Protein AF-H9FDL6-F1 (afdb_monomer)

Radius of gyration: 30.17 Å; Cα contacts (8 Å, |Δi|>4): 94; chains: 1; bounding box: 69×38×82 Å

pLDDT: mean 74.78, std 15.72, range [33.66, 96.56]

Foldseek 3Di:
DVVVVVPDDPVVVVVLVPDPCNPLVVLVVVLVVVVVVVCVVVVVVVVVVVVVVVVVVVVVVVLVVLLVVLLVQLVVLLVVQVVPDPDPVDGRPSNVSSVVSNVVSVVSCVVCVVVVVVVVVVCCVVVVCCCVVPVVCVVVLVVLVQVQDPPNDDPVPQCCVSSVQPDRQRPSVLVVCVVVPDDNVVSRD

InterPro domains:
  IPR008795 Prominin [PF05478] (1-189)
  IPR008795 Prominin [PTHR22730] (2-189)

Structure (mmCIF, N/CA/C/O backbone):
data_AF-H9FDL6-F1
#
_entry.id   AF-H9FDL6-F1
#
loop_
_atom_site.group_PDB
_atom_site.id
_atom_site.type_symbol
_atom_site.label_atom_id
_atom_site.label_alt_id
_atom_site.label_comp_id
_atom_site.label_asym_id
_atom_site.label_entity_id
_atom_site.label_seq_id
_atom_site.pdbx_PDB_ins_code
_atom_site.Cartn_x
_atom_site.Cartn_y
_atom_site.Cartn_z
_atom_site.occupancy
_atom_site.B_iso_or_equiv
_atom_site.auth_seq_id
_atom_site.auth_comp_id
_atom_site.auth_asym_id
_atom_site.auth_atom_id
_atom_site.pdbx_PDB_model_num
ATOM 1 N N . LEU A 1 1 ? 3.117 -21.723 20.401 1.00 37.81 1 LEU A N 1
ATOM 2 C CA . LEU A 1 1 ? 2.096 -21.006 21.202 1.00 37.81 1 LEU A CA 1
ATOM 3 C C . LEU A 1 1 ? 0.949 -21.897 21.698 1.00 37.81 1 LEU A C 1
ATOM 5 O O . LEU A 1 1 ? 0.837 -22.035 22.903 1.00 37.81 1 LEU A O 1
ATOM 9 N N . LYS A 1 2 ? 0.154 -22.570 20.842 1.00 33.66 2 LYS A N 1
ATOM 10 C CA . LYS A 1 2 ? -0.965 -23.450 21.285 1.00 33.66 2 LYS A CA 1
ATOM 11 C C . LYS A 1 2 ? -0.588 -24.525 22.324 1.00 33.66 2 LYS A C 1
ATOM 13 O O . LYS A 1 2 ? -1.357 -24.775 23.239 1.00 33.66 2 LYS A O 1
ATOM 18 N N . LYS A 1 3 ? 0.608 -25.124 22.226 1.00 35.56 3 LYS A N 1
ATOM 19 C CA . LYS A 1 3 ? 1.098 -26.110 23.211 1.00 35.56 3 LYS A CA 1
ATOM 20 C C . LYS A 1 3 ? 1.509 -25.503 24.563 1.00 35.56 3 LYS A C 1
ATOM 22 O O . LYS A 1 3 ? 1.486 -26.218 25.549 1.00 35.56 3 LYS A O 1
ATOM 27 N N . ALA A 1 4 ? 1.835 -24.208 24.615 1.00 36.09 4 ALA A N 1
ATOM 28 C CA . ALA A 1 4 ? 2.179 -23.514 25.860 1.00 36.09 4 ALA A CA 1
ATOM 29 C C . ALA A 1 4 ? 0.932 -23.039 26.631 1.00 36.09 4 ALA A C 1
ATOM 31 O O . ALA A 1 4 ? 0.986 -22.891 27.841 1.00 36.09 4 ALA A O 1
ATOM 32 N N . VAL A 1 5 ? -0.205 -22.860 25.943 1.00 45.19 5 VAL A N 1
ATOM 33 C CA . VAL A 1 5 ? -1.504 -22.508 26.554 1.00 45.19 5 VAL A CA 1
ATOM 34 C C . VAL A 1 5 ? -2.206 -23.731 27.168 1.00 45.19 5 VAL A C 1
ATOM 36 O O . VAL A 1 5 ? -2.995 -23.590 28.094 1.00 45.19 5 VAL A O 1
ATOM 39 N N . ALA A 1 6 ? -1.893 -24.943 26.696 1.00 44.47 6 ALA A N 1
ATOM 40 C CA . ALA A 1 6 ? -2.458 -26.189 27.225 1.00 44.47 6 ALA A CA 1
ATOM 41 C C . ALA A 1 6 ? -1.888 -26.593 28.598 1.00 44.47 6 ALA A C 1
ATOM 43 O O . ALA A 1 6 ? -2.459 -27.439 29.281 1.00 44.47 6 ALA A O 1
ATOM 44 N N . GLN A 1 7 ? -0.771 -25.991 29.011 1.00 46.03 7 GLN A N 1
ATOM 45 C CA . GLN A 1 7 ? -0.157 -26.212 30.314 1.00 46.03 7 GLN A CA 1
ATOM 46 C C . GLN A 1 7 ? -0.688 -25.147 31.282 1.00 46.03 7 GLN A C 1
ATOM 48 O O . GLN A 1 7 ? -0.023 -24.162 31.583 1.00 46.03 7 GLN A O 1
ATOM 53 N N . GLN A 1 8 ? -1.944 -25.316 31.701 1.00 47.16 8 GLN A N 1
ATOM 54 C CA . GLN A 1 8 ? -2.568 -24.503 32.746 1.00 47.16 8 GLN A CA 1
ATOM 55 C C . GLN A 1 8 ? -1.797 -24.704 34.063 1.00 47.16 8 GLN A C 1
ATOM 57 O O . GLN A 1 8 ? -1.782 -25.824 34.578 1.00 47.16 8 GLN A O 1
ATOM 62 N N . PRO A 1 9 ? -1.139 -23.670 34.618 1.00 50.25 9 PRO A N 1
ATOM 63 C CA . PRO A 1 9 ? -0.522 -23.771 35.931 1.00 50.25 9 PRO A CA 1
ATOM 64 C C . PRO A 1 9 ? -1.630 -23.932 36.977 1.00 50.25 9 PRO A C 1
ATOM 66 O O . PRO A 1 9 ? -2.587 -23.163 36.973 1.00 50.25 9 PRO A O 1
ATOM 69 N N . GLU A 1 10 ? -1.485 -24.878 37.906 1.00 51.75 10 GLU A N 1
ATOM 70 C CA . GLU A 1 10 ? -2.387 -25.070 39.061 1.00 51.75 10 GLU A CA 1
ATOM 71 C C . GLU A 1 10 ? -2.681 -23.752 39.816 1.00 51.75 10 GLU A C 1
ATOM 73 O O . GLU A 1 10 ? -3.776 -23.553 40.333 1.00 51.75 10 GLU A O 1
ATOM 78 N N . GLY A 1 11 ? -1.742 -22.795 39.794 1.00 49.12 11 GLY A N 1
ATOM 79 C CA . GLY A 1 11 ? -1.902 -21.463 40.389 1.00 49.12 11 GLY A CA 1
ATOM 80 C C . GLY A 1 11 ? -2.938 -20.548 39.716 1.00 49.12 11 GLY A C 1
ATOM 81 O O . GLY A 1 11 ? -3.403 -19.596 40.334 1.00 49.12 11 GLY A O 1
ATOM 82 N N . LEU A 1 12 ? -3.328 -20.814 38.465 1.00 53.72 12 LEU A N 1
ATOM 83 C CA . LEU A 1 12 ? -4.379 -20.050 37.778 1.00 53.72 12 LEU A CA 1
ATOM 84 C C . LEU A 1 12 ? -5.779 -20.469 38.247 1.00 53.72 12 LEU A C 1
ATOM 86 O O . LEU A 1 12 ? -6.676 -19.632 38.309 1.00 53.72 12 LEU A O 1
ATOM 90 N N . ARG A 1 13 ? -5.947 -21.740 38.645 1.00 53.38 13 ARG A N 1
ATOM 91 C CA . ARG A 1 13 ? -7.181 -22.239 39.272 1.00 53.38 13 ARG A CA 1
ATOM 92 C C . ARG A 1 13 ? -7.401 -21.629 40.650 1.00 53.38 13 ARG A C 1
ATOM 94 O O . ARG A 1 13 ? -8.501 -21.175 40.934 1.00 53.38 13 ARG A O 1
ATOM 101 N N . THR A 1 14 ? -6.354 -21.539 41.466 1.00 53.75 14 THR A N 1
ATOM 102 C CA . THR A 1 14 ? -6.456 -20.946 42.809 1.00 53.75 14 THR A CA 1
ATOM 103 C C . THR A 1 14 ? -6.683 -19.433 42.767 1.00 53.75 14 THR A C 1
ATOM 105 O O . THR A 1 14 ? -7.411 -18.900 43.603 1.00 53.75 14 THR A O 1
ATOM 108 N N . LEU A 1 15 ? -6.138 -18.735 41.762 1.00 55.38 15 LEU A N 1
ATOM 109 C CA . LEU A 1 15 ? -6.463 -17.327 41.500 1.00 55.38 15 LEU A CA 1
ATOM 110 C C . LEU A 1 15 ? -7.918 -17.139 41.050 1.00 55.38 15 LEU A C 1
ATOM 112 O O . LEU A 1 15 ? -8.538 -16.156 41.443 1.00 55.38 15 LEU A O 1
ATOM 116 N N . ALA A 1 16 ? -8.472 -18.072 40.270 1.00 54.09 16 ALA A N 1
ATOM 117 C CA . ALA A 1 16 ? -9.874 -18.042 39.852 1.00 54.09 16 ALA A CA 1
ATOM 118 C C . ALA A 1 16 ? -10.847 -18.334 41.013 1.00 54.09 16 ALA A C 1
ATOM 120 O O . ALA A 1 16 ? -11.906 -17.717 41.091 1.00 54.09 16 ALA A O 1
ATOM 121 N N . GLU A 1 17 ? -10.478 -19.222 41.940 1.00 50.38 17 GLU A N 1
ATOM 122 C CA . GLU A 1 17 ? -11.281 -19.555 43.129 1.00 50.38 17 GLU A CA 1
ATOM 123 C C . GLU A 1 17 ? -11.300 -18.439 44.190 1.00 50.38 17 GLU A C 1
ATOM 125 O O . GLU A 1 17 ? -12.235 -18.362 44.985 1.00 50.38 17 GLU A O 1
ATOM 130 N N . GLY A 1 18 ? -10.308 -17.541 44.186 1.00 50.56 18 GLY A N 1
ATOM 131 C CA . GLY A 1 18 ? -10.234 -16.391 45.094 1.00 50.56 18 GLY A CA 1
ATOM 132 C C . GLY A 1 18 ? -11.074 -15.173 44.684 1.00 50.56 18 GLY A C 1
ATOM 133 O O . GLY A 1 18 ? -11.118 -14.195 45.434 1.00 50.56 18 GLY A O 1
ATOM 134 N N . PHE A 1 19 ? -11.730 -15.190 43.517 1.00 51.91 19 PHE A N 1
ATOM 135 C CA . PHE A 1 19 ? -12.565 -14.073 43.070 1.00 51.91 19 PHE A CA 1
ATOM 136 C C . PHE A 1 19 ? -13.912 -14.052 43.818 1.00 51.91 19 PHE A C 1
ATOM 138 O O . PHE A 1 19 ? -14.641 -15.049 43.803 1.00 51.91 19 PHE A O 1
ATOM 145 N N . PRO A 1 20 ? -14.302 -12.924 44.443 1.00 43.56 20 PRO A N 1
ATOM 146 C CA . PRO A 1 20 ? -15.598 -12.807 45.097 1.00 43.56 20 PRO A CA 1
ATOM 147 C C . PRO A 1 20 ? -16.702 -12.773 44.025 1.00 43.56 20 PRO A C 1
ATOM 149 O O . PRO A 1 20 ? -16.976 -11.731 43.439 1.00 43.56 20 PRO A O 1
ATOM 152 N N . GLY A 1 21 ? -17.309 -13.933 43.743 1.00 56.38 21 GLY A N 1
ATOM 153 C CA . GLY A 1 21 ? -18.411 -14.087 42.781 1.00 56.38 21 GLY A CA 1
ATOM 154 C C . GLY A 1 21 ? -18.206 -15.198 41.745 1.00 56.38 21 GLY A C 1
ATOM 155 O O . GLY A 1 21 ? -18.328 -14.941 40.549 1.00 56.38 21 GLY A O 1
ATOM 156 N N . SER A 1 22 ? -17.910 -16.429 42.175 1.00 56.41 22 SER A N 1
ATOM 157 C CA . SER A 1 22 ? -17.630 -17.571 41.285 1.00 56.41 22 SER A CA 1
ATOM 158 C C . SER A 1 22 ? -18.766 -17.913 40.302 1.00 56.41 22 SER A C 1
ATOM 160 O O . SER A 1 22 ? -18.484 -18.297 39.169 1.00 56.41 22 SER A O 1
ATOM 162 N N . GLU A 1 23 ? -20.035 -17.711 40.677 1.00 59.34 23 GLU A N 1
ATOM 163 C CA . GLU A 1 23 ? -21.197 -17.873 39.777 1.00 59.34 23 GLU A CA 1
ATOM 164 C C . GLU A 1 23 ? -21.318 -16.753 38.731 1.00 59.34 23 GLU A C 1
ATOM 166 O O . GLU A 1 23 ? -21.741 -16.983 37.596 1.00 59.34 23 GLU A O 1
ATOM 171 N N . ALA A 1 24 ? -20.926 -15.526 39.086 1.00 57.97 24 ALA A N 1
ATOM 172 C CA . ALA A 1 24 ? -20.854 -14.439 38.118 1.00 57.97 24 ALA A CA 1
ATOM 173 C C . ALA A 1 24 ? -19.702 -14.707 37.143 1.00 57.97 24 ALA A C 1
ATOM 175 O O . ALA A 1 24 ? -19.892 -14.617 35.936 1.00 57.97 24 ALA A O 1
ATOM 176 N N . ALA A 1 25 ? -18.531 -15.111 37.647 1.00 64.69 25 ALA A N 1
ATOM 177 C CA . ALA A 1 25 ? -17.364 -15.437 36.830 1.00 64.69 25 ALA A CA 1
ATOM 178 C C . ALA A 1 25 ? -17.633 -16.573 35.828 1.00 64.69 25 ALA A C 1
ATOM 180 O O . ALA A 1 25 ? -17.194 -16.480 34.683 1.00 64.69 25 ALA A O 1
ATOM 181 N N . SER A 1 26 ? -18.383 -17.611 36.215 1.00 64.31 26 SER A N 1
ATOM 182 C CA . SER A 1 26 ? -18.779 -18.681 35.289 1.00 64.31 26 SER A CA 1
ATOM 183 C C . SER A 1 26 ? -19.765 -18.195 34.220 1.00 64.31 26 SER A C 1
ATOM 185 O O . SER A 1 26 ? -19.603 -18.543 33.050 1.00 64.31 26 SER A O 1
ATOM 187 N N . SER A 1 27 ? -20.716 -17.330 34.586 1.00 66.19 27 SER A N 1
ATOM 188 C CA . SER A 1 27 ? -21.646 -16.696 33.638 1.00 66.19 27 SER A CA 1
ATOM 189 C C . SER A 1 27 ? -20.912 -15.781 32.644 1.00 66.19 27 SER A C 1
ATOM 191 O O . SER A 1 27 ? -21.173 -15.823 31.443 1.00 66.19 27 SER A O 1
ATOM 193 N N . TRP A 1 28 ? -19.926 -15.010 33.114 1.00 65.50 28 TRP A N 1
ATOM 194 C CA . TRP A 1 28 ? -19.061 -14.183 32.265 1.00 65.50 28 TRP A CA 1
ATOM 195 C C . TRP A 1 28 ? -18.168 -15.020 31.353 1.00 65.50 28 TRP A C 1
ATOM 197 O O . TRP A 1 28 ? -17.988 -14.667 30.191 1.00 65.50 28 TRP A O 1
ATOM 207 N N . ALA A 1 29 ? -17.623 -16.132 31.851 1.00 72.38 29 ALA A N 1
ATOM 208 C CA . ALA A 1 29 ? -16.825 -17.045 31.042 1.00 72.38 29 ALA A CA 1
ATOM 209 C C . ALA A 1 29 ? -17.651 -17.636 29.891 1.00 72.38 29 ALA A C 1
ATOM 211 O O . ALA A 1 29 ? -17.166 -17.684 28.765 1.00 72.38 29 ALA A O 1
ATOM 212 N N . GLN A 1 30 ? -18.908 -18.013 30.147 1.00 74.25 30 GLN A N 1
ATOM 213 C CA . GLN A 1 30 ? -19.827 -18.487 29.108 1.00 74.25 30 GLN A CA 1
ATOM 214 C C . GLN A 1 30 ? -20.163 -17.390 28.088 1.00 74.25 30 GLN A C 1
ATOM 216 O O . GLN A 1 30 ? -20.023 -17.625 26.890 1.00 74.25 30 GLN A O 1
ATOM 221 N N . ALA A 1 31 ? -20.503 -16.180 28.543 1.00 70.25 31 ALA A N 1
ATOM 222 C CA . ALA A 1 31 ? -20.791 -15.054 27.652 1.00 70.25 31 ALA A CA 1
ATOM 223 C C . ALA A 1 31 ? -19.578 -14.665 26.784 1.00 70.25 31 ALA A C 1
ATOM 225 O O . ALA A 1 31 ? -19.710 -14.428 25.584 1.00 70.25 31 ALA A O 1
ATOM 226 N N . LEU A 1 32 ? -18.372 -14.649 27.362 1.00 71.38 32 LEU A N 1
ATOM 227 C CA . LEU A 1 32 ? -17.130 -14.411 26.619 1.00 71.38 32 LEU A CA 1
ATOM 228 C C . LEU A 1 32 ? -16.869 -15.505 25.584 1.00 71.38 32 LEU A C 1
ATOM 230 O O . LEU A 1 32 ? -16.419 -15.198 24.483 1.00 71.38 32 LEU A O 1
ATOM 234 N N . GLN A 1 33 ? -17.166 -16.762 25.913 1.00 76.81 33 GLN A N 1
ATOM 235 C CA . GLN A 1 33 ? -16.965 -17.886 25.006 1.00 76.81 33 GLN A CA 1
ATOM 236 C C . GLN A 1 33 ? -17.948 -17.848 23.823 1.00 76.81 33 GLN A C 1
ATOM 238 O O . GLN A 1 33 ? -17.531 -18.085 22.690 1.00 76.81 33 GLN A O 1
ATOM 243 N N . GLU A 1 34 ? -19.208 -17.466 24.053 1.00 78.06 34 GLU A N 1
ATOM 244 C CA . GLU A 1 34 ? -20.199 -17.234 22.989 1.00 78.06 34 GLU A CA 1
ATOM 245 C C . GLU A 1 34 ? -19.810 -16.055 22.085 1.00 78.06 34 GLU A C 1
ATOM 247 O O . GLU A 1 34 ? -19.894 -16.148 20.857 1.00 78.06 34 GLU A O 1
ATOM 252 N N . VAL A 1 35 ? -19.326 -14.953 22.667 1.00 73.62 35 VAL A N 1
ATOM 253 C CA . VAL A 1 35 ? -18.829 -13.795 21.906 1.00 73.62 35 VAL A CA 1
ATOM 254 C C . VAL A 1 35 ? -17.569 -14.155 21.114 1.00 73.62 35 VAL A C 1
ATOM 256 O O . VAL A 1 35 ? -17.431 -13.761 19.952 1.00 73.62 35 VAL A O 1
ATOM 259 N N . GLU A 1 36 ? -16.657 -14.942 21.688 1.00 75.25 36 GLU A N 1
ATOM 260 C CA . GLU A 1 36 ? -15.485 -15.446 20.971 1.00 75.25 36 GLU A CA 1
ATOM 261 C C . GLU A 1 36 ? -15.915 -16.317 19.783 1.00 75.25 36 GLU A C 1
ATOM 263 O O . GLU A 1 36 ? -15.423 -16.131 18.671 1.00 75.25 36 GLU A O 1
ATOM 268 N N . GLU A 1 37 ? -16.866 -17.230 19.975 1.00 78.62 37 GLU A N 1
ATOM 269 C CA . GLU A 1 37 ? -17.345 -18.117 18.914 1.00 78.62 37 GLU A CA 1
ATOM 270 C C . GLU A 1 37 ? -18.086 -17.358 17.801 1.00 78.62 37 GLU A C 1
ATOM 272 O O . GLU A 1 37 ? -17.828 -17.597 16.620 1.00 78.62 37 GLU A O 1
ATOM 277 N N . SER A 1 38 ? -18.898 -16.363 18.164 1.00 74.50 38 SER A N 1
ATOM 278 C CA . SER A 1 38 ? -19.563 -15.444 17.230 1.00 74.50 38 SER A CA 1
ATOM 279 C C . SER A 1 38 ? -18.574 -14.545 16.468 1.00 74.50 38 SER A C 1
ATOM 281 O O . SER A 1 38 ? -18.803 -14.186 15.310 1.00 74.50 38 SER A O 1
ATOM 283 N N . SER A 1 39 ? -17.423 -14.222 17.070 1.00 70.50 39 SER A N 1
ATOM 284 C CA . SER A 1 39 ? -16.373 -13.405 16.440 1.00 70.50 39 SER A CA 1
ATOM 285 C C . SER A 1 39 ? -15.368 -14.204 15.597 1.00 70.50 39 SER A C 1
ATOM 287 O O . SER A 1 39 ? -14.723 -13.626 14.717 1.00 70.50 39 SER A O 1
ATOM 289 N N . ARG A 1 40 ? -15.256 -15.531 15.775 1.00 74.38 40 ARG A N 1
ATOM 290 C CA . ARG A 1 40 ? -14.416 -16.407 14.926 1.00 74.38 40 ARG A CA 1
ATOM 291 C C . ARG A 1 40 ? -14.606 -16.205 13.413 1.00 74.38 40 ARG A C 1
ATOM 293 O O . ARG A 1 40 ? -13.579 -16.129 12.735 1.00 74.38 40 ARG A O 1
ATOM 300 N N . PRO A 1 41 ? -15.829 -16.115 12.848 1.00 76.00 41 PRO A N 1
ATOM 301 C CA . PRO A 1 41 ? -15.994 -15.872 11.413 1.00 76.00 41 PRO A CA 1
ATOM 302 C C . PRO A 1 41 ? -15.402 -14.524 10.972 1.00 76.00 41 PRO A C 1
ATOM 304 O O . PRO A 1 41 ? -14.749 -14.460 9.931 1.00 76.00 41 PRO A O 1
ATOM 307 N N . TYR A 1 42 ? -15.526 -13.472 11.789 1.00 70.44 42 TYR A N 1
ATOM 308 C CA . TYR A 1 42 ? -14.895 -12.175 11.518 1.00 70.44 42 TYR A CA 1
ATOM 309 C C . TYR A 1 42 ? -13.368 -12.264 11.571 1.00 70.44 42 TYR A C 1
ATOM 311 O O . TYR A 1 42 ? -12.690 -11.747 10.686 1.00 70.44 42 TYR A O 1
ATOM 319 N N . LEU A 1 43 ? -12.812 -12.972 12.558 1.00 70.38 43 LEU A N 1
ATOM 320 C CA . LEU A 1 43 ? -11.368 -13.218 12.652 1.00 70.38 43 LEU A CA 1
ATOM 321 C C . LEU A 1 43 ? -10.824 -13.959 11.421 1.00 70.38 43 LEU A C 1
ATOM 323 O O . LEU A 1 43 ? -9.756 -13.609 10.918 1.00 70.38 43 LEU A O 1
ATOM 327 N N . GLN A 1 44 ? -11.558 -14.944 10.898 1.00 74.81 44 GLN A N 1
ATOM 328 C CA . GLN A 1 44 ? -11.173 -15.653 9.673 1.00 74.81 44 GLN A CA 1
ATOM 329 C C . GLN A 1 44 ? -11.215 -14.750 8.432 1.00 74.81 44 GLN A C 1
ATOM 331 O O . GLN A 1 44 ? -10.325 -14.837 7.580 1.00 74.81 44 GLN A O 1
ATOM 336 N N . GLU A 1 45 ? -12.211 -13.868 8.328 1.00 73.38 45 GLU A N 1
ATOM 337 C CA . GLU A 1 45 ? -12.298 -12.865 7.259 1.00 73.38 45 GLU A CA 1
ATOM 338 C C . GLU A 1 45 ? -11.117 -11.884 7.320 1.00 73.38 45 GLU A C 1
ATOM 340 O O . GLU A 1 45 ? -10.451 -11.643 6.310 1.00 73.38 45 GLU A O 1
ATOM 345 N N . VAL A 1 46 ? -10.789 -11.390 8.519 1.00 75.75 46 VAL A N 1
ATOM 346 C CA . VAL A 1 46 ? -9.654 -10.483 8.753 1.00 75.75 46 VAL A CA 1
ATOM 347 C C . VAL A 1 46 ? -8.330 -11.154 8.392 1.00 75.75 46 VAL A C 1
ATOM 349 O O . VAL A 1 46 ? -7.489 -10.542 7.735 1.00 75.75 46 VAL A O 1
ATOM 352 N N . GLN A 1 47 ? -8.147 -12.424 8.751 1.00 78.94 47 GLN A N 1
ATOM 353 C CA . GLN A 1 47 ? -6.927 -13.161 8.423 1.00 78.94 47 GLN A CA 1
ATOM 354 C C . GLN A 1 47 ? -6.777 -13.391 6.907 1.00 78.94 47 GLN A C 1
ATOM 356 O O . GLN A 1 47 ? -5.673 -13.312 6.354 1.00 78.94 47 GLN A O 1
ATOM 361 N N . ARG A 1 48 ? -7.889 -13.632 6.202 1.00 79.81 48 ARG A N 1
ATOM 362 C CA . ARG A 1 48 ? -7.895 -13.708 4.735 1.00 79.81 48 ARG A CA 1
ATOM 363 C C . ARG A 1 48 ? -7.566 -12.352 4.109 1.00 79.81 48 ARG A C 1
ATOM 365 O O . ARG A 1 48 ? -6.733 -12.301 3.206 1.00 79.81 48 ARG A O 1
ATOM 372 N N . TYR A 1 49 ? -8.146 -11.265 4.612 1.00 81.06 49 TYR A N 1
ATOM 373 C CA . TYR A 1 49 ? -7.818 -9.907 4.176 1.00 81.06 49 TYR A CA 1
ATOM 374 C C . TYR A 1 49 ? -6.336 -9.565 4.395 1.00 81.06 49 TYR A C 1
ATOM 376 O O . TYR A 1 49 ? -5.685 -9.044 3.490 1.00 81.06 49 TYR A O 1
ATOM 384 N N . GLU A 1 50 ? -5.768 -9.918 5.551 1.00 86.44 50 GLU A N 1
ATOM 385 C CA . GLU A 1 50 ? -4.332 -9.785 5.825 1.00 86.44 50 GLU A CA 1
ATOM 386 C C . GLU A 1 50 ? -3.475 -10.516 4.791 1.00 86.44 50 GLU A C 1
ATOM 388 O O . GLU A 1 50 ? -2.504 -9.953 4.286 1.00 86.44 50 GLU A O 1
ATOM 393 N N . THR A 1 51 ? -3.860 -11.742 4.434 1.00 86.75 51 THR A N 1
ATOM 394 C CA . THR A 1 51 ? -3.137 -12.542 3.439 1.00 86.75 51 THR A CA 1
ATOM 395 C C . THR A 1 51 ? -3.154 -11.857 2.072 1.00 86.75 51 THR A C 1
ATOM 397 O O . THR A 1 51 ? -2.108 -11.710 1.442 1.00 86.75 51 THR A O 1
ATOM 400 N N . TYR A 1 52 ? -4.317 -11.369 1.629 1.00 87.88 52 TYR A N 1
ATOM 401 C CA . TYR A 1 52 ? -4.422 -10.603 0.384 1.00 87.88 52 TYR A CA 1
ATOM 402 C C . TYR A 1 52 ? -3.586 -9.325 0.424 1.00 87.88 52 TYR A C 1
ATOM 404 O O . TYR A 1 52 ? -2.845 -9.048 -0.519 1.00 87.88 52 TYR A O 1
ATOM 412 N N . ARG A 1 53 ? -3.656 -8.569 1.523 1.00 88.69 53 ARG A N 1
ATOM 413 C CA . ARG A 1 53 ? -2.875 -7.342 1.716 1.00 88.69 53 ARG A CA 1
ATOM 414 C C . ARG A 1 53 ? -1.372 -7.613 1.646 1.00 88.69 53 ARG A C 1
ATOM 416 O O . ARG A 1 53 ? -0.647 -6.840 1.022 1.00 88.69 53 ARG A O 1
ATOM 423 N N . TRP A 1 54 ? -0.914 -8.718 2.232 1.00 90.50 54 TRP A N 1
ATOM 424 C CA . TRP A 1 54 ? 0.479 -9.152 2.158 1.00 90.50 54 TRP A CA 1
ATOM 425 C C . TRP A 1 54 ? 0.897 -9.508 0.725 1.00 90.50 54 TRP A C 1
ATOM 427 O O . TRP A 1 54 ? 1.897 -8.981 0.243 1.00 90.50 54 TRP A O 1
ATOM 437 N N . ILE A 1 55 ? 0.102 -10.316 0.011 1.00 91.62 55 ILE A N 1
ATOM 438 C CA . ILE A 1 55 ? 0.378 -10.695 -1.387 1.00 91.62 55 ILE A CA 1
ATOM 439 C C . ILE A 1 55 ? 0.451 -9.455 -2.281 1.00 91.62 55 ILE A C 1
ATOM 441 O O . ILE A 1 55 ? 1.414 -9.294 -3.031 1.00 91.62 55 ILE A O 1
ATOM 445 N N . VAL A 1 56 ? -0.539 -8.561 -2.186 1.00 90.56 56 VAL A N 1
ATOM 446 C CA . VAL A 1 56 ? -0.566 -7.311 -2.957 1.00 90.56 56 VAL A CA 1
ATOM 447 C C . VAL A 1 56 ? 0.675 -6.477 -2.645 1.00 90.56 56 VAL A C 1
ATOM 449 O O . VAL A 1 56 ? 1.348 -6.030 -3.569 1.00 90.56 56 VAL A O 1
ATOM 452 N N . GLY A 1 57 ? 1.044 -6.334 -1.368 1.00 90.44 57 GLY A N 1
ATOM 453 C CA . GLY A 1 57 ? 2.266 -5.634 -0.966 1.00 90.44 57 GLY A CA 1
ATOM 454 C C . GLY A 1 57 ? 3.536 -6.230 -1.581 1.00 90.44 57 GLY A C 1
ATOM 455 O O . GLY A 1 57 ? 4.363 -5.489 -2.116 1.00 90.44 57 GLY A O 1
ATOM 456 N N . CYS A 1 58 ? 3.676 -7.559 -1.569 1.00 94.31 58 CYS A N 1
ATOM 457 C CA . CYS A 1 58 ? 4.802 -8.248 -2.201 1.00 94.31 58 CYS A CA 1
ATOM 458 C C . CYS A 1 58 ? 4.858 -7.988 -3.710 1.00 94.31 58 CYS A C 1
ATOM 460 O O . CYS A 1 58 ? 5.910 -7.597 -4.211 1.00 94.31 58 CYS A O 1
ATOM 462 N N . VAL A 1 59 ? 3.735 -8.138 -4.419 1.00 92.50 59 VAL A N 1
ATOM 463 C CA . VAL A 1 59 ? 3.658 -7.905 -5.871 1.00 92.50 59 VAL A CA 1
ATOM 464 C C . VAL A 1 59 ? 4.022 -6.461 -6.212 1.00 92.50 59 VAL A C 1
ATOM 466 O O . VAL A 1 59 ? 4.860 -6.231 -7.083 1.00 92.50 59 VAL A O 1
ATOM 469 N N . LEU A 1 60 ? 3.447 -5.487 -5.499 1.00 91.69 60 LEU A N 1
AT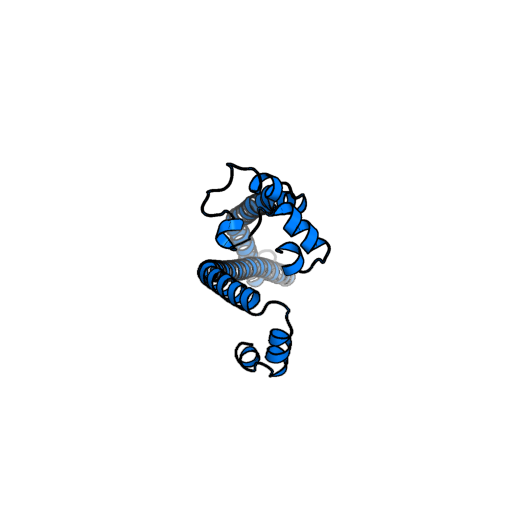OM 470 C CA . LEU A 1 60 ? 3.738 -4.068 -5.707 1.00 91.69 60 LEU A CA 1
ATOM 471 C C . LEU A 1 60 ? 5.223 -3.758 -5.484 1.00 91.69 60 LEU A C 1
ATOM 473 O O . LEU A 1 60 ? 5.845 -3.090 -6.309 1.00 91.69 60 LEU A O 1
ATOM 477 N N . CYS A 1 61 ? 5.811 -4.291 -4.411 1.00 93.44 61 CYS A N 1
ATOM 478 C CA . CYS A 1 61 ? 7.233 -4.128 -4.124 1.00 93.44 61 CYS A CA 1
ATOM 479 C C . CYS A 1 61 ? 8.108 -4.739 -5.232 1.00 93.44 61 CYS A C 1
ATOM 481 O O . CYS A 1 61 ? 9.029 -4.087 -5.723 1.00 93.44 61 CYS A O 1
ATOM 483 N N . SER A 1 62 ? 7.786 -5.953 -5.688 1.00 94.25 62 SER A N 1
ATOM 484 C CA . SER A 1 62 ? 8.508 -6.611 -6.782 1.00 94.25 62 SER A CA 1
ATOM 485 C C . SER A 1 62 ? 8.445 -5.820 -8.090 1.00 94.25 62 SER A C 1
ATOM 487 O O . SER A 1 62 ? 9.463 -5.707 -8.767 1.00 94.25 62 SER A O 1
ATOM 489 N N . VAL A 1 63 ? 7.292 -5.237 -8.434 1.00 91.88 63 VAL A N 1
ATOM 490 C CA . VAL A 1 63 ? 7.143 -4.392 -9.633 1.00 91.88 63 VAL A CA 1
ATOM 491 C C . VAL A 1 63 ? 8.022 -3.146 -9.537 1.00 91.88 63 VAL A C 1
ATOM 493 O O . VAL A 1 63 ? 8.757 -2.843 -10.477 1.00 91.88 63 VAL A O 1
ATOM 496 N N . VAL A 1 64 ? 7.997 -2.446 -8.399 1.00 92.44 64 VAL A N 1
ATOM 497 C CA . VAL A 1 64 ? 8.823 -1.245 -8.187 1.00 92.44 64 VAL A CA 1
ATOM 498 C C . VAL A 1 64 ? 10.314 -1.582 -8.267 1.00 92.44 64 VAL A C 1
ATOM 500 O O . VAL A 1 64 ? 11.070 -0.878 -8.937 1.00 92.44 64 VAL A O 1
ATOM 503 N N . LEU A 1 65 ? 10.737 -2.683 -7.640 1.00 95.56 65 LEU A N 1
ATOM 504 C CA . LEU A 1 65 ? 12.120 -3.155 -7.714 1.00 95.56 65 LEU A CA 1
ATOM 505 C C . LEU A 1 65 ? 12.519 -3.532 -9.141 1.00 95.56 65 LEU A C 1
ATOM 507 O O . LEU A 1 65 ? 13.611 -3.174 -9.570 1.00 95.56 65 LEU A O 1
ATOM 511 N N . LEU A 1 66 ? 11.647 -4.206 -9.891 1.00 94.44 66 LEU A N 1
ATOM 512 C CA . LEU A 1 66 ? 11.912 -4.562 -11.283 1.00 94.44 66 LEU A CA 1
ATOM 513 C C . LEU A 1 66 ? 12.130 -3.312 -12.144 1.00 94.44 66 LEU A C 1
ATOM 515 O O . LEU A 1 66 ? 13.114 -3.246 -12.876 1.00 94.44 66 LEU A O 1
ATOM 519 N N . VAL A 1 67 ? 11.266 -2.300 -12.011 1.00 94.94 67 VAL A N 1
ATOM 520 C CA . VAL A 1 67 ? 11.422 -1.011 -12.707 1.00 94.94 67 VAL A CA 1
ATOM 521 C C . VAL A 1 67 ? 12.753 -0.352 -12.339 1.00 94.94 67 VAL A C 1
ATOM 523 O O . VAL A 1 67 ? 13.494 0.084 -13.223 1.00 94.94 67 VAL A O 1
ATOM 526 N N . ALA A 1 68 ? 13.092 -0.311 -11.048 1.00 95.56 68 ALA A N 1
ATOM 527 C CA . ALA A 1 68 ? 14.358 0.247 -10.583 1.00 95.56 68 ALA A CA 1
ATOM 528 C C . ALA A 1 68 ? 15.569 -0.516 -11.150 1.00 95.56 68 ALA A C 1
ATOM 530 O O . ALA A 1 68 ? 16.525 0.110 -11.606 1.00 95.56 68 ALA A O 1
ATOM 531 N N . LEU A 1 69 ? 15.514 -1.849 -11.187 1.00 96.56 69 LEU A N 1
ATOM 532 C CA . LEU A 1 69 ? 16.560 -2.693 -11.765 1.00 96.56 69 LEU A CA 1
ATOM 533 C C . LEU A 1 69 ? 16.712 -2.466 -13.271 1.00 96.56 69 LEU A C 1
ATOM 535 O O . LEU A 1 69 ? 17.840 -2.311 -13.733 1.00 96.56 69 LEU A O 1
ATOM 539 N N . CYS A 1 70 ? 15.615 -2.385 -14.030 1.00 94.19 70 CYS A N 1
ATOM 540 C CA . CYS A 1 70 ? 15.660 -2.054 -15.456 1.00 94.19 70 CYS A CA 1
ATOM 541 C C . CYS A 1 70 ? 16.337 -0.698 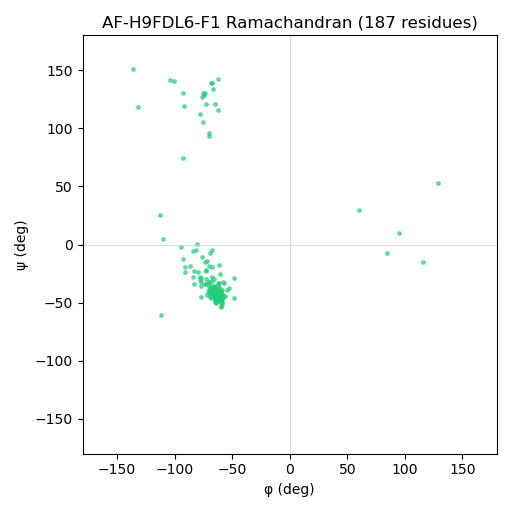-15.691 1.00 94.19 70 CYS A C 1
ATOM 543 O O . CYS A 1 70 ? 17.208 -0.589 -16.550 1.00 94.19 70 CYS A O 1
ATOM 545 N N . ASN A 1 71 ? 16.004 0.314 -14.886 1.00 94.62 71 ASN A N 1
ATOM 546 C CA . ASN A 1 71 ? 16.614 1.637 -15.000 1.00 94.62 71 ASN A CA 1
ATOM 547 C C . ASN A 1 71 ? 18.102 1.632 -14.621 1.00 94.62 71 ASN A C 1
ATOM 549 O O . ASN A 1 71 ? 18.913 2.230 -15.324 1.00 94.62 71 ASN A O 1
ATOM 553 N N . LEU A 1 72 ? 18.482 0.930 -13.548 1.00 95.94 72 LEU A N 1
ATOM 554 C CA . LEU A 1 72 ? 19.879 0.809 -13.125 1.00 95.94 72 LEU A CA 1
ATOM 555 C C . LEU A 1 72 ? 20.722 0.064 -14.161 1.00 95.94 72 LEU A C 1
ATOM 557 O O . LEU A 1 72 ? 21.784 0.552 -14.543 1.00 95.94 72 LEU A O 1
ATOM 561 N N . LEU A 1 73 ? 20.261 -1.095 -14.632 1.00 93.88 73 LEU A N 1
ATOM 562 C CA . LEU A 1 73 ? 20.954 -1.868 -15.663 1.00 93.88 73 LEU A CA 1
ATOM 563 C C . LEU A 1 73 ? 21.021 -1.086 -16.973 1.00 93.88 73 LEU A C 1
ATOM 565 O O . LEU A 1 73 ? 22.088 -1.009 -17.577 1.00 93.88 73 LEU A O 1
ATOM 569 N N . GLY A 1 74 ? 19.919 -0.449 -17.368 1.00 93.44 74 GLY A N 1
ATOM 570 C CA . GLY A 1 74 ? 19.850 0.390 -18.556 1.00 93.44 74 GLY A CA 1
ATOM 571 C C . GLY A 1 74 ? 20.840 1.553 -18.521 1.00 93.44 74 GLY A C 1
ATOM 572 O O . GLY A 1 74 ? 21.569 1.769 -19.487 1.00 93.44 74 GLY A O 1
ATOM 573 N N . LEU A 1 75 ? 20.945 2.244 -17.382 1.00 93.75 75 LEU A N 1
ATOM 574 C CA . LEU A 1 75 ? 21.890 3.344 -17.198 1.00 93.75 75 LEU A CA 1
ATOM 575 C C . LEU A 1 75 ? 23.347 2.857 -17.190 1.00 93.75 75 LEU A C 1
ATOM 577 O O . LEU A 1 75 ? 24.183 3.438 -17.875 1.00 93.75 75 LEU A O 1
ATOM 581 N N . ASN A 1 76 ? 23.658 1.782 -16.459 1.00 92.31 76 ASN A N 1
ATOM 582 C CA . ASN A 1 76 ? 25.022 1.244 -16.387 1.00 92.31 76 ASN A CA 1
ATOM 583 C C . ASN A 1 76 ? 25.499 0.712 -17.746 1.00 92.31 76 ASN A C 1
ATOM 585 O O . ASN A 1 76 ? 26.612 1.021 -18.171 1.00 92.31 76 ASN A O 1
ATOM 589 N N . LEU A 1 77 ? 24.656 -0.053 -18.447 1.00 89.19 77 LEU A N 1
ATOM 590 C CA . LEU A 1 77 ? 24.958 -0.569 -19.785 1.00 89.19 77 LEU A CA 1
ATOM 591 C C . LEU A 1 77 ? 25.010 0.552 -20.827 1.00 89.19 77 LEU A C 1
ATOM 593 O O . LEU A 1 77 ? 25.860 0.509 -21.713 1.00 89.19 77 LEU A O 1
ATOM 597 N N . GLY A 1 78 ? 24.163 1.576 -20.692 1.00 87.81 78 GLY A N 1
ATOM 598 C CA . GLY A 1 78 ? 24.198 2.774 -21.527 1.00 87.81 78 GLY A CA 1
ATOM 599 C C . GLY A 1 78 ? 25.505 3.553 -21.367 1.00 87.81 78 GLY A C 1
ATOM 600 O O . GLY A 1 78 ? 26.159 3.847 -22.363 1.00 87.81 78 GLY A O 1
ATOM 601 N N . ILE A 1 79 ? 25.932 3.825 -20.128 1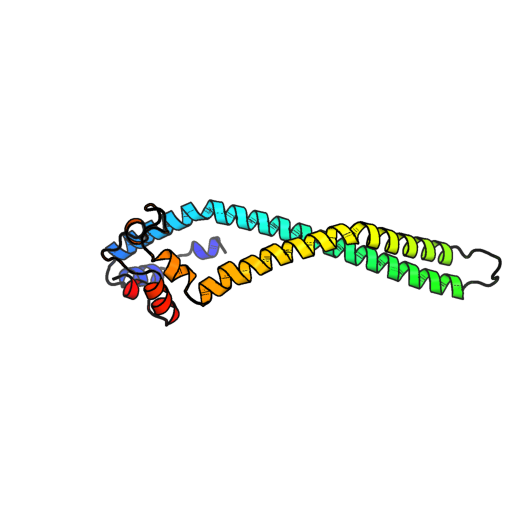.00 88.06 79 ILE A N 1
ATOM 602 C CA . ILE A 1 79 ? 27.206 4.509 -19.845 1.00 88.06 79 ILE A CA 1
ATOM 603 C C . ILE A 1 79 ? 28.385 3.666 -20.339 1.00 88.06 79 ILE A C 1
ATOM 605 O O . ILE A 1 79 ? 29.247 4.191 -21.038 1.00 88.06 79 ILE A O 1
ATOM 609 N N . TRP A 1 80 ? 28.403 2.358 -20.052 1.00 85.31 80 TRP A N 1
ATOM 610 C CA . TRP A 1 80 ? 29.456 1.467 -20.548 1.00 85.31 80 TRP A CA 1
ATOM 611 C C . TRP A 1 80 ? 29.504 1.458 -22.077 1.00 85.31 80 TRP A C 1
ATOM 613 O O . TRP A 1 80 ? 30.579 1.583 -22.657 1.00 85.31 80 TRP A O 1
ATOM 623 N N . GLY A 1 81 ? 28.352 1.318 -22.736 1.00 84.06 81 GLY A N 1
ATOM 624 C CA . GLY A 1 81 ? 28.248 1.304 -24.193 1.00 84.06 81 GLY A CA 1
ATOM 625 C C . GLY A 1 81 ? 28.704 2.614 -24.833 1.00 84.06 81 GLY A C 1
ATOM 626 O O . GLY A 1 81 ? 29.327 2.581 -25.885 1.00 84.06 81 GLY A O 1
ATOM 627 N N . LEU A 1 82 ? 28.464 3.757 -24.182 1.00 80.94 82 LEU A N 1
ATOM 628 C CA . LEU A 1 82 ? 28.989 5.054 -24.620 1.00 80.94 82 LEU A CA 1
ATOM 629 C C . LEU A 1 82 ? 30.505 5.166 -24.412 1.00 80.94 82 LEU A C 1
ATOM 631 O O . LEU A 1 82 ? 31.192 5.697 -25.277 1.00 80.94 82 LEU A O 1
ATOM 635 N N . SER A 1 83 ? 31.030 4.668 -23.289 1.00 81.38 83 SER A N 1
ATOM 636 C CA . SER A 1 83 ? 32.467 4.714 -22.982 1.00 81.38 83 SER A CA 1
ATOM 637 C C . SER A 1 83 ? 33.308 3.743 -23.813 1.00 81.38 83 SER A C 1
ATOM 639 O O . SER A 1 83 ? 34.477 4.021 -24.051 1.00 81.38 83 SER A O 1
ATOM 641 N N . ALA A 1 84 ? 32.741 2.613 -24.238 1.00 77.06 84 ALA A N 1
ATOM 642 C CA . ALA A 1 84 ? 33.421 1.617 -25.068 1.00 77.06 84 ALA A CA 1
ATOM 643 C C . ALA A 1 84 ? 33.375 1.943 -26.571 1.00 77.06 84 ALA A C 1
ATOM 645 O O . ALA A 1 84 ? 33.987 1.239 -27.366 1.00 77.06 84 ALA A O 1
ATOM 646 N N . ARG A 1 85 ? 32.652 2.998 -26.962 1.00 73.75 85 ARG A N 1
ATOM 647 C CA . ARG A 1 85 ? 32.410 3.342 -28.360 1.00 73.75 85 ARG A CA 1
ATOM 648 C C . ARG A 1 85 ? 33.648 3.969 -29.003 1.00 73.75 85 ARG A C 1
ATOM 650 O O . ARG A 1 85 ? 33.938 5.139 -28.768 1.00 73.75 85 ARG A O 1
ATOM 657 N N . GLU A 1 86 ? 34.335 3.207 -29.852 1.00 68.06 86 GLU A N 1
ATOM 658 C CA . GLU A 1 86 ? 35.480 3.694 -30.641 1.00 68.06 86 GLU A CA 1
ATOM 659 C C . GLU A 1 86 ? 35.049 4.549 -31.844 1.00 68.06 86 GLU A C 1
ATOM 661 O O . GLU A 1 86 ? 35.741 5.503 -32.196 1.00 68.06 86 GLU A O 1
ATOM 666 N N . ASP A 1 87 ? 33.884 4.261 -32.439 1.00 64.94 87 ASP A N 1
ATOM 667 C CA . ASP A 1 87 ? 33.379 4.964 -33.622 1.00 64.94 87 ASP A CA 1
ATOM 668 C C . ASP A 1 87 ? 31.902 5.393 -33.435 1.00 64.94 87 ASP A C 1
ATOM 670 O O . ASP A 1 87 ? 31.017 4.544 -33.265 1.00 64.94 87 ASP A O 1
ATOM 674 N N . PRO A 1 88 ? 31.573 6.703 -33.455 1.00 65.94 88 PRO A N 1
ATOM 675 C CA . PRO A 1 88 ? 30.210 7.202 -33.250 1.00 65.94 88 PRO A CA 1
ATOM 676 C C . PRO A 1 88 ? 29.233 6.837 -34.380 1.00 65.94 88 PRO A C 1
ATOM 678 O O . PRO A 1 88 ? 28.036 7.122 -34.273 1.00 65.94 88 PRO A O 1
ATOM 681 N N . SER A 1 89 ? 29.719 6.207 -35.448 1.00 62.06 89 SER A N 1
ATOM 682 C CA . SER A 1 89 ? 28.922 5.725 -36.575 1.00 62.06 89 SER A CA 1
ATOM 683 C C . SER A 1 89 ? 28.435 4.276 -36.417 1.00 62.06 89 SER A C 1
ATOM 685 O O . SER A 1 89 ? 27.444 3.911 -37.050 1.00 62.06 89 SER A O 1
ATOM 687 N N . GLN A 1 90 ? 29.055 3.468 -35.543 1.00 60.53 90 GLN A N 1
ATOM 688 C CA . GLN A 1 90 ? 28.680 2.063 -35.345 1.00 60.53 90 GLN A CA 1
ATOM 689 C C . GLN A 1 90 ? 27.875 1.851 -34.049 1.00 60.53 90 GLN A C 1
ATOM 691 O O . GLN A 1 90 ? 28.128 2.529 -33.041 1.00 60.53 90 GLN A O 1
ATOM 696 N N . PRO A 1 91 ? 26.853 0.974 -34.070 1.00 61.47 91 PRO A N 1
ATOM 697 C CA . PRO A 1 91 ? 26.085 0.620 -32.883 1.00 61.47 91 PRO A CA 1
ATOM 698 C C . PRO A 1 91 ? 26.890 -0.313 -31.968 1.00 61.47 91 PRO A C 1
ATOM 700 O O . PRO A 1 91 ? 27.402 -1.343 -32.394 1.00 61.47 91 PRO A O 1
ATOM 703 N N . GLU A 1 92 ? 26.973 0.050 -30.689 1.00 77.94 92 GLU A N 1
ATOM 704 C CA . GLU A 1 92 ? 27.581 -0.761 -29.631 1.00 77.94 92 GLU A CA 1
ATOM 705 C C . GLU A 1 92 ? 26.507 -1.633 -28.967 1.00 77.94 92 GLU A C 1
ATOM 707 O O . GLU A 1 92 ? 25.567 -1.112 -28.357 1.00 77.94 92 GLU A O 1
ATOM 712 N N . ALA A 1 93 ? 26.661 -2.960 -29.030 1.00 78.75 93 ALA A N 1
ATOM 713 C CA . ALA A 1 93 ? 25.656 -3.921 -28.557 1.00 78.75 93 ALA A CA 1
ATOM 714 C C . ALA A 1 93 ? 25.272 -3.728 -27.075 1.00 78.75 93 ALA A C 1
ATOM 716 O O . ALA A 1 93 ? 24.122 -3.930 -26.683 1.00 78.75 93 ALA A O 1
ATOM 717 N N . LYS A 1 94 ? 26.224 -3.299 -26.233 1.00 79.31 94 LYS A N 1
ATOM 718 C CA . LYS A 1 94 ? 25.970 -3.001 -24.812 1.00 79.31 94 LYS A CA 1
ATOM 719 C C . LYS A 1 94 ? 25.121 -1.741 -24.625 1.00 79.31 94 LYS A C 1
ATOM 721 O O . LYS A 1 94 ? 24.254 -1.722 -23.755 1.00 79.31 94 LYS A O 1
ATOM 726 N N . GLY A 1 95 ? 25.344 -0.718 -25.451 1.00 82.25 95 GLY A N 1
ATOM 727 C CA . GLY A 1 95 ? 24.555 0.514 -25.432 1.00 82.25 95 GLY A CA 1
ATOM 728 C C . GLY A 1 95 ? 23.126 0.285 -25.923 1.00 82.25 95 GLY A C 1
ATOM 729 O O . GLY A 1 95 ? 22.183 0.778 -25.306 1.00 82.25 95 GLY A O 1
ATOM 730 N N . GLU A 1 96 ? 22.957 -0.527 -26.969 1.00 87.12 96 GLU A N 1
ATOM 731 C CA . GLU A 1 96 ? 21.642 -0.931 -27.485 1.00 87.12 96 GLU A CA 1
ATOM 732 C C . GLU A 1 96 ? 20.845 -1.731 -26.443 1.00 87.12 96 GLU A C 1
ATOM 734 O O . GLU A 1 96 ? 19.693 -1.403 -26.151 1.00 87.12 96 GLU A O 1
ATOM 739 N N . ALA A 1 97 ? 21.482 -2.703 -25.780 1.00 87.69 97 ALA A N 1
ATOM 740 C CA . ALA A 1 97 ? 20.869 -3.423 -24.664 1.00 87.69 97 ALA A CA 1
ATOM 741 C C . ALA A 1 97 ? 20.468 -2.477 -23.516 1.00 87.69 97 ALA A C 1
ATOM 743 O O . ALA A 1 97 ? 19.368 -2.593 -22.971 1.00 87.69 97 ALA A O 1
ATOM 744 N N . GLY A 1 98 ? 21.324 -1.507 -23.174 1.00 89.12 98 GLY A N 1
ATOM 745 C CA . GLY A 1 98 ? 21.020 -0.483 -22.172 1.00 89.12 98 GLY A CA 1
ATOM 746 C C . GLY A 1 98 ? 19.795 0.362 -22.536 1.00 89.12 98 GLY A C 1
ATOM 747 O O . GLY A 1 98 ? 18.909 0.561 -21.701 1.00 89.12 98 GLY A O 1
ATOM 748 N N . ALA A 1 99 ? 19.692 0.787 -23.798 1.00 90.25 99 ALA A N 1
ATOM 749 C CA . ALA A 1 99 ? 18.538 1.524 -24.306 1.00 90.25 99 ALA A CA 1
ATOM 750 C C . ALA A 1 99 ? 17.244 0.697 -24.225 1.00 90.25 99 ALA A C 1
ATOM 752 O O . ALA A 1 99 ? 16.217 1.210 -23.777 1.00 90.25 99 ALA A O 1
ATOM 753 N N . HIS A 1 100 ? 17.290 -0.593 -24.571 1.00 93.38 100 HIS A N 1
ATOM 754 C CA . HIS A 1 100 ? 16.138 -1.485 -24.421 1.00 93.38 100 HIS A CA 1
ATOM 755 C C . HIS A 1 100 ? 15.690 -1.635 -22.962 1.00 93.38 100 HIS A C 1
ATOM 757 O O . HIS A 1 100 ? 14.488 -1.589 -22.695 1.00 93.38 100 HIS A O 1
ATOM 763 N N . PHE A 1 101 ? 16.621 -1.754 -22.009 1.00 93.81 101 PHE A N 1
ATOM 764 C CA . PHE A 1 101 ? 16.282 -1.806 -20.583 1.00 93.81 101 PHE A CA 1
ATOM 765 C C . PHE A 1 101 ? 15.650 -0.502 -20.075 1.00 93.81 101 PHE A C 1
ATOM 767 O O . PHE A 1 101 ? 14.681 -0.562 -19.316 1.00 93.81 101 PHE A O 1
ATOM 774 N N . LEU A 1 102 ? 16.130 0.663 -20.525 1.00 94.62 102 LEU A N 1
ATOM 775 C CA . LEU A 1 102 ? 15.516 1.956 -20.194 1.00 94.62 102 LEU A CA 1
ATOM 776 C C . LEU A 1 102 ? 14.105 2.079 -20.785 1.00 94.62 102 LEU A C 1
ATOM 778 O O . LEU A 1 102 ? 13.172 2.461 -20.080 1.00 94.62 102 LEU A O 1
ATOM 782 N N . MET A 1 103 ? 13.924 1.693 -22.051 1.00 95.19 103 MET A N 1
ATOM 783 C CA . MET A 1 103 ? 12.609 1.696 -22.703 1.00 95.19 103 MET A CA 1
ATOM 784 C C . MET A 1 103 ? 11.629 0.742 -22.009 1.00 95.19 103 MET A C 1
ATOM 786 O O . MET A 1 103 ? 10.468 1.099 -21.799 1.00 95.19 103 MET A O 1
ATOM 790 N N . ALA A 1 104 ? 12.095 -0.436 -21.583 1.00 95.00 104 ALA A N 1
ATOM 791 C CA . ALA A 1 104 ? 11.303 -1.363 -20.781 1.00 95.00 104 ALA A CA 1
ATOM 792 C C . ALA A 1 104 ? 10.931 -0.763 -19.415 1.00 95.00 104 ALA A C 1
ATOM 794 O O . ALA A 1 104 ? 9.770 -0.844 -19.013 1.00 95.00 104 ALA A O 1
ATOM 795 N N . GLY A 1 105 ? 11.872 -0.106 -18.727 1.00 94.81 105 GLY A N 1
ATOM 796 C CA . GLY A 1 105 ? 11.626 0.566 -17.447 1.00 94.81 105 GLY A CA 1
ATOM 797 C C . GLY A 1 105 ? 10.555 1.657 -17.541 1.00 94.81 105 GLY A C 1
ATOM 798 O O . GLY A 1 105 ? 9.635 1.697 -16.718 1.00 94.81 105 GLY A O 1
ATOM 799 N N . VAL A 1 106 ? 10.613 2.498 -18.579 1.00 95.38 106 VAL A N 1
ATOM 800 C CA . VAL A 1 106 ? 9.592 3.527 -18.853 1.00 95.38 106 VAL A CA 1
ATOM 801 C C . VAL A 1 106 ? 8.240 2.889 -19.172 1.00 95.38 106 VAL A C 1
ATOM 803 O O . VAL A 1 106 ? 7.223 3.295 -18.605 1.00 95.38 106 VAL A O 1
ATOM 806 N N . GLY A 1 107 ? 8.222 1.863 -20.028 1.00 94.38 107 GLY A N 1
ATOM 807 C CA . GLY A 1 107 ? 6.995 1.156 -20.401 1.00 94.38 107 GLY A CA 1
ATOM 808 C C . GLY A 1 107 ? 6.291 0.525 -19.197 1.00 94.38 107 GLY A C 1
ATOM 809 O O . GLY A 1 107 ? 5.092 0.725 -19.007 1.00 94.38 107 GLY A O 1
ATOM 810 N N . LEU A 1 108 ? 7.042 -0.167 -18.336 1.00 93.19 108 LEU A N 1
ATOM 811 C CA . LEU A 1 108 ? 6.525 -0.734 -17.089 1.00 93.19 108 LEU A CA 1
ATOM 812 C C . LEU A 1 108 ? 6.038 0.360 -16.130 1.00 93.19 108 LEU A C 1
ATOM 814 O O . LEU A 1 108 ? 4.968 0.220 -15.541 1.00 93.19 108 LEU A O 1
ATOM 818 N N . SER A 1 109 ? 6.767 1.472 -16.008 1.00 93.81 109 SER A N 1
ATOM 819 C CA . SER A 1 109 ? 6.348 2.594 -15.155 1.00 93.81 109 SER A CA 1
ATOM 820 C C . SER A 1 109 ? 4.995 3.149 -15.587 1.00 93.81 109 SER A C 1
ATOM 822 O O . SER A 1 109 ? 4.116 3.342 -14.751 1.00 93.81 109 SER A O 1
ATOM 824 N N . PHE A 1 110 ? 4.799 3.356 -16.890 1.00 93.69 110 PHE A N 1
ATOM 825 C CA . PHE A 1 110 ? 3.534 3.858 -17.418 1.00 93.69 110 PHE A CA 1
ATOM 826 C C . PHE A 1 110 ? 2.398 2.842 -17.250 1.00 93.69 110 PHE A C 1
ATOM 828 O O . PHE A 1 110 ? 1.299 3.208 -16.834 1.00 93.69 110 PHE A O 1
ATOM 835 N N . LEU A 1 111 ? 2.683 1.559 -17.501 1.00 93.69 111 LEU A N 1
ATOM 836 C CA . LEU A 1 111 ? 1.722 0.467 -17.345 1.00 93.69 111 LEU A CA 1
ATOM 837 C C . LEU A 1 111 ? 1.185 0.372 -15.909 1.00 93.69 111 LEU A C 1
ATOM 839 O O . LEU A 1 111 ? -0.016 0.194 -15.709 1.00 93.69 111 LEU A O 1
ATOM 843 N N . PHE A 1 112 ? 2.063 0.506 -14.912 1.00 91.00 112 PHE A N 1
ATOM 844 C CA . PHE A 1 112 ? 1.690 0.367 -13.504 1.00 91.00 112 PHE A CA 1
ATOM 845 C C . PHE A 1 112 ? 1.309 1.686 -12.819 1.00 91.00 112 PHE A C 1
ATOM 847 O O . PHE A 1 112 ? 0.710 1.643 -11.746 1.00 91.00 112 PHE A O 1
ATOM 854 N N . ALA A 1 113 ? 1.567 2.850 -13.422 1.00 91.88 113 ALA A N 1
ATOM 855 C CA . ALA A 1 113 ? 1.243 4.146 -12.821 1.00 91.88 113 ALA A CA 1
ATOM 856 C C . ALA A 1 113 ? -0.256 4.304 -12.527 1.00 91.88 113 ALA A C 1
ATOM 858 O O . ALA A 1 113 ? -0.636 4.588 -11.394 1.00 91.88 113 ALA A O 1
ATOM 859 N N . ALA A 1 114 ? -1.118 4.085 -13.523 1.00 93.00 114 ALA A N 1
ATOM 860 C CA . ALA A 1 114 ? -2.564 4.234 -13.362 1.00 93.00 114 ALA A CA 1
ATOM 861 C C . ALA A 1 114 ? -3.163 3.323 -12.264 1.00 93.00 114 ALA A C 1
ATOM 863 O O . ALA A 1 114 ? -3.845 3.851 -11.379 1.00 93.00 114 ALA A O 1
ATOM 864 N N . PRO A 1 115 ? -2.911 1.995 -12.244 1.00 91.12 115 PRO A N 1
ATOM 865 C CA . PRO A 1 115 ? -3.441 1.139 -11.185 1.00 91.12 115 PRO A CA 1
ATOM 866 C C . PRO A 1 115 ? -2.855 1.471 -9.805 1.00 91.12 115 PRO A C 1
ATOM 868 O O . PRO A 1 115 ? -3.590 1.417 -8.821 1.00 91.12 115 PRO A O 1
ATOM 871 N N . LEU A 1 116 ? -1.577 1.864 -9.715 1.00 90.62 116 LEU A N 1
ATOM 872 C CA . LEU A 1 116 ? -0.965 2.310 -8.456 1.00 90.62 116 LEU A CA 1
ATOM 873 C C . LEU A 1 116 ? -1.645 3.566 -7.904 1.00 90.62 116 LEU A C 1
ATOM 875 O O . LEU A 1 116 ? -1.991 3.604 -6.724 1.00 90.62 116 LEU A O 1
ATOM 879 N N . ILE A 1 117 ? -1.869 4.573 -8.752 1.00 92.44 117 ILE A N 1
ATOM 880 C CA . ILE A 1 117 ? -2.551 5.814 -8.362 1.00 92.44 117 ILE A CA 1
ATOM 881 C C . ILE A 1 117 ? -3.965 5.502 -7.869 1.00 92.44 117 ILE A C 1
ATOM 883 O O . ILE A 1 117 ? -4.356 5.971 -6.801 1.00 92.44 117 ILE A O 1
ATOM 887 N N . LEU A 1 118 ? -4.714 4.678 -8.607 1.00 93.81 118 LEU A N 1
ATOM 888 C CA . LEU A 1 118 ? -6.074 4.295 -8.231 1.00 93.81 118 LEU A CA 1
ATOM 889 C C . LEU A 1 118 ? -6.108 3.541 -6.896 1.00 93.81 118 LEU A C 1
ATOM 891 O O . LEU A 1 118 ? -6.950 3.837 -6.049 1.00 93.81 118 LEU A O 1
ATOM 895 N N . LEU A 1 119 ? -5.180 2.607 -6.681 1.00 90.94 119 LEU A N 1
ATOM 896 C CA . LEU A 1 119 ? -5.074 1.843 -5.438 1.00 90.94 119 LEU A CA 1
ATOM 897 C C . LEU A 1 119 ? -4.767 2.748 -4.241 1.00 90.94 119 LEU A C 1
ATOM 899 O O . LEU A 1 119 ? -5.434 2.649 -3.207 1.00 90.94 119 LEU A O 1
ATOM 903 N N . VAL A 1 120 ? -3.786 3.645 -4.373 1.00 91.38 120 VAL A N 1
ATOM 904 C CA . VAL A 1 120 ? -3.425 4.595 -3.309 1.00 91.38 120 VAL A CA 1
ATOM 905 C C . VAL A 1 120 ? -4.596 5.527 -3.013 1.00 91.38 120 VAL A C 1
ATOM 907 O O . VAL A 1 120 ? -4.945 5.715 -1.850 1.00 91.38 120 VAL A O 1
ATOM 910 N N . PHE A 1 121 ? -5.247 6.051 -4.051 1.00 94.19 121 PHE A N 1
ATOM 911 C CA . PHE A 1 121 ? -6.402 6.930 -3.905 1.00 94.19 121 PHE A CA 1
ATOM 912 C C . PHE A 1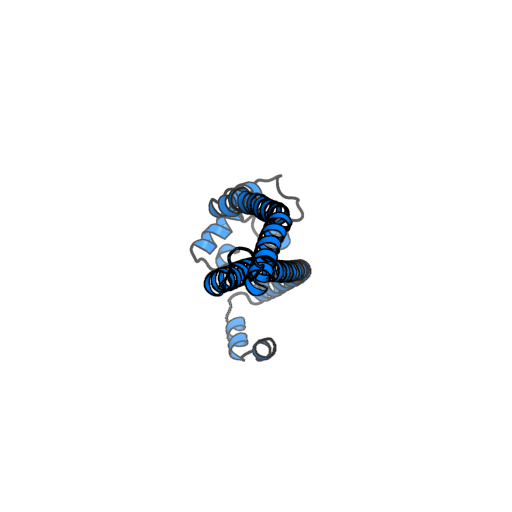 121 ? -7.572 6.240 -3.195 1.00 94.19 121 PHE A C 1
ATOM 914 O O . PHE A 1 121 ? -8.116 6.790 -2.239 1.00 94.19 121 PHE A O 1
ATOM 921 N N . ALA A 1 122 ? -7.924 5.017 -3.597 1.00 92.19 122 ALA A N 1
ATOM 922 C CA . ALA A 1 122 ? -8.985 4.247 -2.950 1.00 92.19 122 ALA A CA 1
ATOM 923 C C . ALA A 1 122 ? -8.658 3.948 -1.479 1.00 92.19 122 ALA A C 1
ATOM 925 O O . ALA A 1 122 ? -9.508 4.119 -0.607 1.00 92.19 122 ALA A O 1
ATOM 926 N N . THR A 1 123 ? -7.412 3.562 -1.189 1.00 88.94 123 THR A N 1
ATOM 927 C CA . THR A 1 123 ? -6.966 3.287 0.186 1.00 88.94 123 THR A CA 1
ATOM 928 C C . THR A 1 123 ? -7.005 4.550 1.040 1.00 88.94 123 THR A C 1
ATOM 930 O O . THR A 1 123 ? -7.425 4.495 2.192 1.00 88.94 123 THR A O 1
ATOM 933 N N . PHE A 1 124 ? -6.615 5.697 0.481 1.00 90.12 124 PHE A N 1
ATOM 934 C CA . PHE A 1 124 ? -6.669 6.980 1.173 1.00 90.12 124 PHE A CA 1
ATOM 935 C C . PHE A 1 124 ? -8.106 7.439 1.421 1.00 90.12 124 PHE A C 1
ATOM 937 O O . PHE A 1 124 ? -8.413 7.889 2.520 1.00 90.12 124 PHE A O 1
ATOM 944 N N . LEU A 1 125 ? -9.001 7.284 0.441 1.00 91.12 125 LEU A N 1
ATOM 945 C CA . LEU A 1 125 ? -10.418 7.577 0.632 1.00 91.12 125 LEU A CA 1
ATOM 946 C C . LEU A 1 125 ? -11.002 6.712 1.746 1.00 91.12 125 LEU A C 1
ATOM 948 O O . LEU A 1 125 ? -11.566 7.248 2.693 1.00 91.12 125 LEU A O 1
ATOM 952 N N . VAL A 1 126 ? -10.846 5.392 1.677 1.00 89.44 126 VAL A N 1
ATOM 953 C CA . VAL A 1 126 ? -11.403 4.497 2.701 1.00 89.44 126 VAL A CA 1
ATOM 954 C C . VAL A 1 126 ? -10.751 4.760 4.060 1.00 89.44 126 VAL A C 1
ATOM 956 O O . VAL A 1 126 ? -11.454 4.987 5.039 1.00 89.44 126 VAL A O 1
ATOM 959 N N . GLY A 1 127 ? -9.420 4.795 4.127 1.00 84.62 127 GLY A N 1
ATOM 960 C CA . GLY A 1 127 ? -8.676 4.990 5.372 1.00 84.62 127 GLY A CA 1
ATOM 961 C C . GLY A 1 127 ? -8.907 6.359 6.011 1.00 84.62 127 GLY A C 1
ATOM 962 O O . GLY A 1 127 ? -9.107 6.440 7.218 1.00 84.62 127 GLY A O 1
ATOM 963 N N . GLY A 1 128 ? -8.942 7.426 5.212 1.00 85.00 128 GLY A N 1
ATOM 964 C CA . GLY A 1 128 ? -9.217 8.781 5.687 1.00 85.00 128 GLY A CA 1
ATOM 965 C C . GLY A 1 128 ? -10.637 8.928 6.229 1.00 85.00 128 GLY A C 1
ATOM 966 O O . GLY A 1 128 ? -10.823 9.474 7.313 1.00 85.00 128 GLY A O 1
ATOM 967 N N . ASN A 1 129 ? -11.634 8.367 5.535 1.00 83.19 129 ASN A N 1
ATOM 968 C CA . ASN A 1 129 ? -13.011 8.363 6.031 1.00 83.19 129 ASN A CA 1
ATOM 969 C C . ASN A 1 129 ? -13.142 7.538 7.320 1.00 83.19 129 ASN A C 1
ATOM 971 O O . ASN A 1 129 ? -13.769 7.999 8.266 1.00 83.19 129 ASN A O 1
ATOM 975 N N . VAL A 1 130 ? -12.518 6.358 7.409 1.00 83.88 130 VAL A N 1
ATOM 976 C CA . VAL A 1 130 ? -12.522 5.560 8.650 1.00 83.88 130 VAL A CA 1
ATOM 977 C C . VAL A 1 130 ? -11.860 6.325 9.800 1.00 83.88 130 VAL A C 1
ATOM 979 O O . VAL A 1 130 ? -12.393 6.345 10.908 1.00 83.88 130 VAL A O 1
ATOM 982 N N . GLN A 1 131 ? -10.743 7.008 9.545 1.00 80.31 131 GLN A N 1
ATOM 983 C CA . GLN A 1 131 ? -10.064 7.802 10.565 1.00 80.31 131 GLN A CA 1
ATOM 984 C C . GLN A 1 131 ? -10.955 8.932 11.100 1.00 80.31 131 GLN A C 1
ATOM 986 O O . GLN A 1 131 ? -11.068 9.092 12.314 1.00 80.31 131 GLN A O 1
ATOM 991 N N . THR A 1 132 ? -11.598 9.697 10.217 1.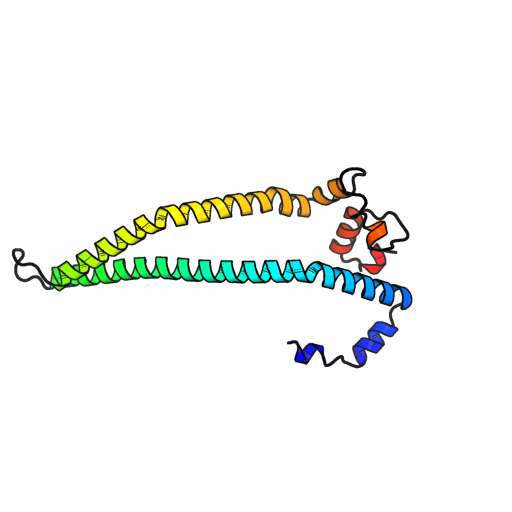00 77.94 132 THR A N 1
ATOM 992 C CA . THR A 1 132 ? -12.419 10.850 10.617 1.00 77.94 132 THR A CA 1
ATOM 993 C C . THR A 1 132 ? -13.786 10.448 11.170 1.00 77.94 132 THR A C 1
ATOM 995 O O . THR A 1 132 ? -14.192 10.985 12.193 1.00 77.94 132 THR A O 1
ATOM 998 N N . LEU A 1 133 ? -14.504 9.515 10.534 1.00 74.69 133 LEU A N 1
ATOM 999 C CA . LEU A 1 133 ? -15.871 9.158 10.939 1.00 74.69 133 LEU A CA 1
ATOM 1000 C C . LEU A 1 133 ? -15.926 8.127 12.070 1.00 74.69 133 LEU A C 1
ATOM 1002 O O . LEU A 1 133 ? -16.917 8.077 12.791 1.00 74.69 133 LEU A O 1
ATOM 1006 N N . VAL A 1 134 ? -14.913 7.265 12.199 1.00 75.50 134 VAL A N 1
ATOM 1007 C CA . VAL A 1 134 ? -14.939 6.162 13.172 1.00 75.50 134 VAL A CA 1
ATOM 1008 C C . VAL A 1 134 ? -13.916 6.395 14.271 1.00 75.50 134 VAL A C 1
ATOM 1010 O O . VAL A 1 134 ? -14.304 6.528 15.427 1.00 75.50 134 VAL A O 1
ATOM 1013 N N . CYS A 1 135 ? -12.622 6.481 13.945 1.00 76.94 135 CYS A N 1
ATOM 1014 C CA . CYS A 1 135 ? -11.574 6.559 14.969 1.00 76.94 135 CYS A CA 1
ATOM 1015 C C . CYS A 1 135 ? -11.666 7.847 15.800 1.00 76.94 135 CYS A C 1
ATOM 1017 O O . CYS A 1 135 ? -11.581 7.793 17.025 1.00 76.94 135 CYS A O 1
ATOM 1019 N N . GLN A 1 136 ? -11.870 8.994 15.149 1.00 76.69 136 GLN A N 1
ATOM 1020 C CA . GLN A 1 136 ? -11.959 10.280 15.838 1.00 76.69 136 GLN A CA 1
ATOM 1021 C C . GLN A 1 136 ? -13.252 10.403 16.659 1.00 76.69 136 GLN A C 1
ATOM 1023 O O . GLN A 1 136 ? -13.191 10.826 17.810 1.00 76.69 136 GLN A O 1
ATOM 1028 N N . SER A 1 137 ? -14.394 9.960 16.119 1.00 72.06 137 SER A N 1
ATOM 1029 C CA . SER A 1 137 ? -15.675 9.922 16.848 1.00 72.06 137 SER A CA 1
ATOM 1030 C C . SER A 1 137 ? -15.688 8.912 18.003 1.00 72.06 137 SER A C 1
ATOM 1032 O O . SER A 1 137 ? -16.404 9.087 18.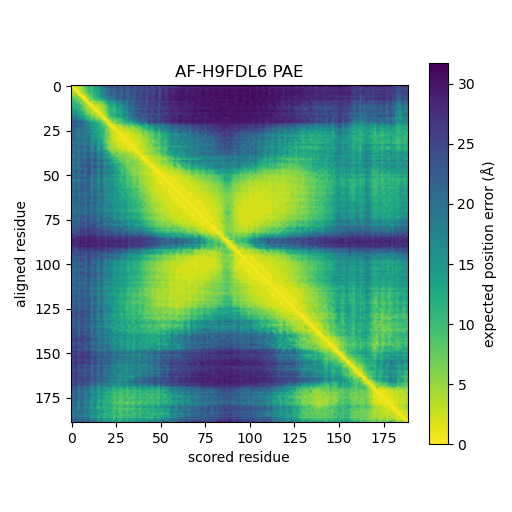989 1.00 72.06 137 SER A O 1
ATOM 1034 N N . TRP A 1 138 ? -14.891 7.845 17.905 1.00 72.06 138 TRP A N 1
ATOM 1035 C CA . TRP A 1 138 ? -14.667 6.900 18.999 1.00 72.06 138 TRP A CA 1
ATOM 1036 C C . TRP A 1 138 ? -13.813 7.519 20.109 1.00 72.06 138 TRP A C 1
ATOM 1038 O O . TRP A 1 138 ? -14.115 7.359 21.292 1.00 72.06 138 TRP A O 1
ATOM 1048 N N . GLU A 1 139 ? -12.743 8.230 19.749 1.00 74.12 139 GLU A N 1
ATOM 1049 C CA . GLU A 1 139 ? -11.878 8.908 20.716 1.00 74.12 139 GLU A CA 1
ATOM 1050 C C . GLU A 1 139 ? -12.596 10.062 21.429 1.00 74.12 139 GLU A C 1
ATOM 1052 O O . GLU A 1 139 ? -12.431 10.212 22.645 1.00 74.12 139 GLU A O 1
ATOM 1057 N N . SER A 1 140 ? -13.411 10.836 20.701 1.00 72.12 140 SER A N 1
ATOM 1058 C CA . SER A 1 140 ? -14.206 11.941 21.254 1.00 72.12 140 SER A CA 1
ATOM 1059 C C . SER A 1 140 ? -15.358 11.469 22.144 1.00 72.12 140 SER A C 1
ATOM 1061 O O . SER A 1 140 ? -15.851 12.245 22.959 1.00 72.12 140 SER A O 1
ATOM 1063 N N . GLY A 1 141 ? -15.767 10.202 22.029 1.00 68.31 141 GLY A N 1
ATOM 1064 C CA . GLY A 1 141 ? -16.890 9.635 22.775 1.00 68.31 141 GLY A CA 1
ATOM 1065 C C . GLY A 1 141 ? -18.259 9.879 22.130 1.00 68.31 141 GLY A C 1
ATOM 1066 O O . GLY A 1 141 ? -19.238 9.272 22.562 1.00 68.31 141 GLY A O 1
ATOM 1067 N N . GLU A 1 142 ? -18.329 10.682 21.064 1.00 70.38 142 GLU A N 1
ATOM 1068 C CA . GLU A 1 142 ? -19.573 11.025 20.355 1.00 70.38 142 GLU A CA 1
ATOM 1069 C C . GLU A 1 142 ? -20.253 9.792 19.747 1.00 70.38 142 GLU A C 1
ATOM 1071 O O . GLU A 1 142 ? -21.480 9.704 19.711 1.00 70.38 142 GLU A O 1
ATOM 1076 N N . LEU A 1 143 ? -19.467 8.799 19.312 1.00 69.69 143 LEU A N 1
ATOM 1077 C CA . LEU A 1 143 ? -20.010 7.546 18.781 1.00 69.69 143 LEU A CA 1
ATOM 1078 C C . LEU A 1 143 ? -20.769 6.749 19.857 1.00 69.69 143 LEU A C 1
ATOM 1080 O O . LEU A 1 143 ? -21.789 6.125 19.570 1.00 69.69 143 LEU A O 1
ATOM 1084 N N . PHE A 1 144 ? -20.284 6.787 21.101 1.00 65.69 144 PHE A N 1
ATOM 1085 C CA . PHE A 1 144 ? -20.929 6.120 22.232 1.00 65.69 144 PHE A CA 1
ATOM 1086 C C . PHE A 1 144 ? -22.148 6.895 22.724 1.00 65.69 144 PHE A C 1
ATOM 1088 O O . PHE A 1 144 ? -23.150 6.278 23.061 1.00 65.69 144 PHE A O 1
ATOM 1095 N N . GLU A 1 145 ? -22.106 8.227 22.694 1.00 66.12 145 GLU A N 1
ATOM 1096 C CA . GLU A 1 145 ? -23.263 9.077 23.001 1.00 66.12 145 GLU A CA 1
ATOM 1097 C C . GLU A 1 145 ? -24.409 8.863 21.993 1.00 66.12 145 GLU A C 1
ATOM 1099 O O . GLU A 1 145 ? -25.573 8.706 22.375 1.00 66.12 145 GLU A O 1
ATOM 1104 N N . PHE A 1 146 ? -24.078 8.746 20.701 1.00 67.88 146 PHE A N 1
ATOM 1105 C CA . PHE A 1 146 ? -25.043 8.384 19.661 1.00 67.88 146 PHE A CA 1
ATOM 1106 C C . PHE A 1 146 ? -25.611 6.971 19.859 1.00 67.88 146 PHE A C 1
ATOM 1108 O O . PHE A 1 146 ? -26.805 6.756 19.636 1.00 67.88 146 PHE A O 1
ATOM 1115 N N . ALA A 1 147 ? -24.775 6.019 20.287 1.00 65.75 147 ALA A N 1
ATOM 1116 C CA . ALA A 1 147 ? -25.186 4.638 20.528 1.00 65.75 147 ALA A CA 1
ATOM 1117 C C . ALA A 1 147 ? -26.034 4.461 21.803 1.00 65.75 147 ALA A C 1
ATOM 1119 O O . ALA A 1 147 ? -26.953 3.644 21.828 1.00 65.75 147 ALA A O 1
ATOM 1120 N N . ASP A 1 148 ? -25.766 5.247 22.844 1.00 63.41 148 ASP A N 1
ATOM 1121 C CA . ASP A 1 148 ? -26.544 5.264 24.086 1.00 63.41 148 ASP A CA 1
ATOM 1122 C C . ASP A 1 148 ? -27.890 6.015 23.922 1.00 63.41 148 ASP A C 1
ATOM 1124 O O . ASP A 1 148 ? -28.763 5.923 24.790 1.00 63.41 148 ASP A O 1
ATOM 1128 N N . THR A 1 149 ? -28.104 6.731 22.805 1.00 68.62 149 THR A N 1
ATOM 1129 C CA . THR A 1 149 ? -29.362 7.443 22.522 1.00 68.62 149 THR A CA 1
ATOM 1130 C C . THR A 1 149 ? -30.491 6.457 22.156 1.00 68.62 149 THR A C 1
ATOM 1132 O O . THR A 1 149 ? -30.383 5.721 21.167 1.00 68.62 149 THR A O 1
ATOM 1135 N N . PRO A 1 150 ? -31.616 6.440 22.902 1.00 59.97 150 PRO A N 1
ATOM 1136 C CA . PRO A 1 150 ? -32.698 5.483 22.681 1.00 59.97 150 PRO A CA 1
ATOM 1137 C C . PRO A 1 150 ? -33.362 5.700 21.312 1.00 59.97 150 PRO A C 1
ATOM 1139 O O . PRO A 1 150 ? -33.895 6.771 21.034 1.00 59.97 150 PRO A O 1
ATOM 1142 N N . GLY A 1 151 ? -33.347 4.663 20.468 1.00 61.97 151 GLY A N 1
ATOM 1143 C CA . GLY A 1 151 ? -33.940 4.666 19.122 1.00 61.97 151 GLY A CA 1
ATOM 1144 C C . GLY A 1 151 ? -32.944 4.509 17.966 1.00 61.97 151 GLY A C 1
ATOM 1145 O O . GLY A 1 151 ? -33.373 4.164 16.868 1.00 61.97 151 GLY A O 1
ATOM 1146 N N . ASN A 1 152 ? -31.637 4.691 18.203 1.00 63.09 152 ASN A N 1
ATOM 1147 C CA . ASN A 1 152 ? -30.603 4.559 17.162 1.00 63.09 152 ASN A CA 1
ATOM 1148 C C . ASN A 1 152 ? -30.004 3.149 17.037 1.00 63.09 152 ASN A C 1
ATOM 1150 O O . ASN A 1 152 ? -29.494 2.801 15.972 1.00 63.09 152 ASN A O 1
ATOM 1154 N N . LEU A 1 153 ? -30.065 2.327 18.091 1.00 59.38 153 LEU A N 1
ATOM 1155 C CA . LEU A 1 153 ? -29.614 0.933 18.050 1.00 59.38 153 LEU A CA 1
ATOM 1156 C C . LEU A 1 153 ? -30.793 -0.034 17.892 1.00 59.38 153 LEU A C 1
ATOM 1158 O O . LEU A 1 153 ? -31.829 0.146 18.539 1.00 59.38 153 LEU A O 1
ATOM 1162 N N . PRO A 1 154 ? -30.643 -1.102 17.084 1.00 57.47 154 PRO A N 1
ATOM 1163 C CA . PRO A 1 154 ? -31.633 -2.164 17.038 1.00 57.47 154 PRO A CA 1
ATOM 1164 C C . PRO A 1 154 ? -31.748 -2.843 18.417 1.00 57.47 154 PRO A C 1
ATOM 1166 O O . PRO A 1 154 ? -30.734 -3.067 19.084 1.00 57.47 154 PRO A O 1
ATOM 1169 N N . PRO A 1 155 ? -32.963 -3.230 18.851 1.00 55.78 155 PRO A N 1
ATOM 1170 C CA . PRO A 1 155 ? -33.210 -3.784 20.188 1.00 55.78 155 PRO A CA 1
ATOM 1171 C C . PRO A 1 155 ? -32.457 -5.095 20.476 1.00 55.78 155 PRO A C 1
ATOM 1173 O O . PRO A 1 155 ? -32.280 -5.451 21.637 1.00 55.78 155 PRO A O 1
ATOM 1176 N N . SER A 1 156 ? -31.965 -5.791 19.445 1.00 54.62 156 SER A N 1
ATOM 1177 C CA . SER A 1 156 ? -31.107 -6.978 19.564 1.00 54.62 156 SER A CA 1
ATOM 1178 C C . SER A 1 156 ? -29.682 -6.678 20.046 1.00 54.62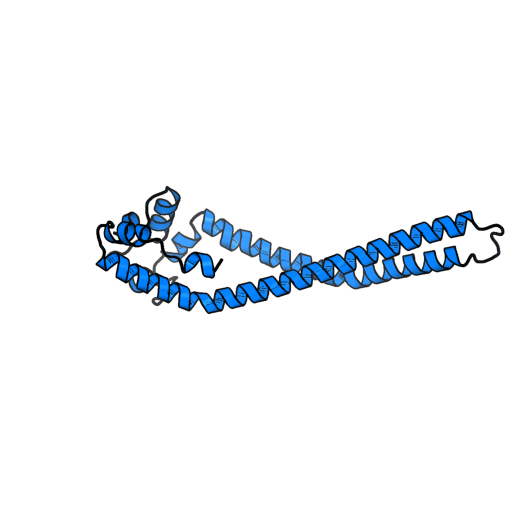 156 SER A C 1
ATOM 1180 O O . SER A 1 156 ? -28.959 -7.600 20.405 1.00 54.62 156 SER A O 1
ATOM 1182 N N . MET A 1 157 ? -29.264 -5.410 20.035 1.00 53.47 157 MET A N 1
ATOM 1183 C CA . MET A 1 157 ? -27.914 -4.958 20.389 1.00 53.47 157 MET A CA 1
ATOM 1184 C C . MET A 1 157 ? -27.917 -4.135 21.682 1.00 53.47 157 MET A C 1
ATOM 1186 O O . MET A 1 157 ? -27.061 -3.282 21.889 1.00 53.47 157 MET A O 1
ATOM 1190 N N . ASN A 1 158 ? -28.903 -4.364 22.551 1.00 58.03 158 ASN A N 1
ATOM 1191 C CA . ASN A 1 158 ? -28.949 -3.722 23.853 1.00 58.03 158 ASN A CA 1
ATOM 1192 C C . ASN A 1 158 ? -27.960 -4.446 24.792 1.00 58.03 158 ASN A C 1
ATOM 1194 O O . ASN A 1 158 ? -28.194 -5.614 25.123 1.00 58.03 158 ASN A O 1
ATOM 1198 N N . PRO A 1 159 ? -26.855 -3.808 25.222 1.00 56.66 159 PRO A N 1
ATOM 1199 C CA . PRO A 1 159 ? -25.825 -4.460 26.037 1.00 56.66 159 PRO A CA 1
ATOM 1200 C C . PRO A 1 159 ? -26.376 -4.973 27.371 1.00 56.66 159 PRO A C 1
ATOM 1202 O O . PRO A 1 159 ? -25.875 -5.956 27.905 1.00 56.66 159 PRO A O 1
ATOM 1205 N N . SER A 1 160 ? -27.457 -4.369 27.872 1.00 55.41 160 SER A N 1
ATOM 1206 C CA . SER A 1 160 ? -28.186 -4.837 29.055 1.00 55.41 160 SER A CA 1
ATOM 1207 C C . SER A 1 160 ? -28.757 -6.253 28.885 1.00 55.41 160 SER A C 1
ATOM 1209 O O . SER A 1 160 ? -28.654 -7.070 29.798 1.00 55.41 160 SER A O 1
ATOM 1211 N N . HIS A 1 161 ? -29.289 -6.570 27.701 1.00 53.53 161 HIS A N 1
ATOM 1212 C CA . HIS A 1 161 ? -29.854 -7.880 27.369 1.00 53.53 161 HIS A CA 1
ATOM 1213 C C . HIS A 1 161 ? -28.776 -8.885 26.938 1.00 53.53 161 HIS A C 1
ATOM 1215 O O . HIS A 1 161 ? -28.893 -10.070 27.231 1.00 53.53 161 HIS A O 1
ATOM 1221 N N . LEU A 1 162 ? -27.717 -8.419 26.264 1.00 49.41 162 LEU A N 1
ATOM 1222 C CA . LEU A 1 162 ? -26.636 -9.277 25.765 1.00 49.41 162 LEU A CA 1
ATOM 1223 C C . LEU A 1 162 ? -25.637 -9.692 26.862 1.00 49.41 162 LEU A C 1
ATOM 1225 O O . LEU A 1 162 ? -25.031 -10.752 26.765 1.00 49.41 162 LEU A O 1
ATOM 1229 N N . LEU A 1 163 ? -25.473 -8.869 27.905 1.00 55.28 163 LEU A N 1
ATOM 1230 C CA . LEU A 1 163 ? -24.545 -9.109 29.020 1.00 55.28 163 LEU A CA 1
ATOM 1231 C C . LEU A 1 163 ? -25.263 -9.441 30.342 1.00 55.28 163 LEU A C 1
ATOM 1233 O O . LEU A 1 163 ? -24.610 -9.548 31.377 1.00 55.28 163 LEU A O 1
ATOM 1237 N N . GLY A 1 164 ? -26.597 -9.575 30.338 1.00 51.91 164 GLY A N 1
ATOM 1238 C CA . GLY A 1 164 ? -27.380 -9.932 31.531 1.00 51.91 164 GLY A CA 1
ATOM 1239 C C . GLY A 1 164 ? -27.244 -8.938 32.693 1.00 51.91 164 GLY A C 1
ATOM 1240 O O . GLY A 1 164 ? -27.318 -9.324 33.861 1.00 51.91 164 GLY A O 1
ATOM 1241 N N . LEU A 1 165 ? -27.005 -7.660 32.390 1.00 57.66 165 LEU A N 1
ATOM 1242 C CA . LEU A 1 165 ? -26.726 -6.633 33.393 1.00 57.66 165 LEU A CA 1
ATOM 1243 C C . LEU A 1 165 ? -28.009 -6.225 34.123 1.00 57.66 165 LEU A C 1
ATOM 1245 O O . LEU A 1 165 ? -29.017 -5.873 33.516 1.00 57.66 165 LEU A O 1
ATOM 1249 N N . ARG A 1 166 ? -27.956 -6.209 35.460 1.00 48.09 166 ARG A N 1
ATOM 1250 C CA . ARG A 1 166 ? -29.093 -5.872 36.340 1.00 48.09 166 ARG A CA 1
ATOM 1251 C C . ARG A 1 166 ? -29.506 -4.389 36.293 1.00 48.09 166 ARG A C 1
ATOM 1253 O O . ARG A 1 166 ? -30.503 -4.027 36.914 1.00 48.09 166 ARG A O 1
ATOM 1260 N N . LYS A 1 167 ? -28.741 -3.529 35.605 1.00 54.75 167 LYS A N 1
ATOM 1261 C CA . LYS A 1 167 ? -28.952 -2.075 35.489 1.00 54.75 167 LYS A CA 1
ATOM 1262 C C . LYS A 1 167 ? -28.762 -1.594 34.047 1.00 54.75 167 LYS A C 1
ATOM 1264 O O . LYS A 1 167 ? -27.940 -2.133 33.313 1.00 54.75 167 LYS A O 1
ATOM 1269 N N . ASN A 1 168 ? -29.463 -0.514 33.690 1.00 58.44 168 ASN A N 1
ATOM 1270 C CA . ASN A 1 168 ? -29.180 0.279 32.490 1.00 58.44 168 ASN A CA 1
ATOM 1271 C C . ASN A 1 168 ? -27.856 1.031 32.687 1.00 58.44 168 ASN A C 1
ATOM 1273 O O . ASN A 1 168 ? -27.838 2.109 33.280 1.00 58.44 168 ASN A O 1
ATOM 1277 N N . ILE A 1 169 ? -26.751 0.442 32.237 1.00 64.31 169 ILE A N 1
ATOM 1278 C CA . ILE A 1 169 ? -25.434 1.085 32.235 1.00 64.31 169 ILE A CA 1
ATOM 1279 C C . ILE A 1 169 ? -25.238 1.759 30.875 1.00 64.31 169 ILE A C 1
ATOM 1281 O O . ILE A 1 169 ? -25.451 1.122 29.846 1.00 64.31 169 ILE A O 1
ATOM 1285 N N . SER A 1 170 ? -24.839 3.035 30.873 1.00 68.06 170 SER A N 1
ATOM 1286 C CA . SER A 1 170 ? -24.432 3.723 29.639 1.00 68.06 170 SER A CA 1
ATOM 1287 C C . SER A 1 170 ? -23.055 3.227 29.197 1.00 68.06 170 SER A C 1
ATOM 1289 O O . SER A 1 170 ? -22.114 3.181 30.004 1.00 68.06 170 SER A O 1
ATOM 1291 N N . ILE A 1 171 ? -22.927 2.847 27.925 1.00 70.94 171 ILE A N 1
ATOM 1292 C CA . ILE A 1 171 ? -21.679 2.329 27.350 1.00 70.94 171 ILE A CA 1
ATOM 1293 C C . ILE A 1 171 ? -20.582 3.392 27.467 1.00 70.94 171 ILE A C 1
ATOM 1295 O O . ILE A 1 171 ? -19.439 3.071 27.800 1.00 70.94 171 ILE A O 1
ATOM 1299 N N . HIS A 1 172 ? -20.940 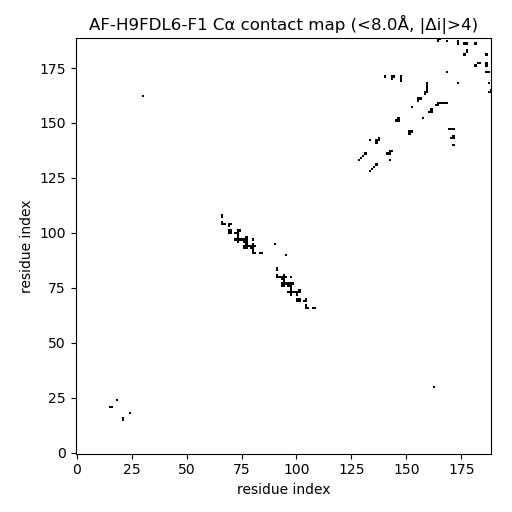4.665 27.287 1.00 72.06 172 HIS A N 1
ATOM 1300 C CA . HIS A 1 172 ? -20.019 5.787 27.413 1.00 72.06 172 HIS A CA 1
ATOM 1301 C C . HIS A 1 172 ? -19.389 5.894 28.816 1.00 72.06 172 HIS A C 1
ATOM 1303 O O . HIS A 1 172 ? -18.168 6.033 28.940 1.00 72.06 172 HIS A O 1
ATOM 1309 N N . GLN A 1 173 ? -20.181 5.791 29.894 1.00 73.69 173 GLN A N 1
ATOM 1310 C CA . GLN A 1 173 ? -19.634 5.842 31.258 1.00 73.69 173 GLN A CA 1
ATOM 1311 C C . GLN A 1 173 ? -18.793 4.608 31.579 1.00 73.69 173 GLN A C 1
ATOM 1313 O O . GLN A 1 173 ? -17.749 4.743 32.220 1.00 73.69 173 GLN A O 1
ATOM 1318 N N . ALA A 1 174 ? -19.216 3.429 31.113 1.00 77.25 174 ALA A N 1
ATOM 1319 C CA . ALA A 1 174 ? -18.462 2.201 31.322 1.00 77.25 174 ALA A CA 1
ATOM 1320 C C . ALA A 1 174 ? -17.089 2.254 30.633 1.00 77.25 174 ALA A C 1
ATOM 1322 O O . ALA A 1 174 ? -16.065 1.945 31.249 1.00 77.25 174 ALA A O 1
ATOM 1323 N N . TYR A 1 175 ? -17.057 2.726 29.384 1.00 76.94 175 TYR A N 1
ATOM 1324 C CA . TYR A 1 175 ? -15.829 2.930 28.622 1.00 76.94 175 TYR A CA 1
ATOM 1325 C C . TYR A 1 175 ? -14.896 3.943 29.298 1.00 76.94 175 TYR A C 1
ATOM 1327 O O . TYR A 1 175 ? -13.701 3.678 29.439 1.00 76.94 175 TYR A O 1
ATOM 1335 N N . ARG A 1 176 ? -15.428 5.075 29.778 1.00 79.44 176 ARG A N 1
ATOM 1336 C CA . ARG A 1 176 ? -14.634 6.114 30.453 1.00 79.44 176 ARG A CA 1
ATOM 1337 C C . ARG A 1 176 ? -13.987 5.610 31.743 1.00 79.44 176 ARG A C 1
ATOM 1339 O O . ARG A 1 176 ? -12.795 5.818 31.937 1.00 79.44 176 ARG A O 1
ATOM 1346 N N . GLN A 1 177 ? -14.739 4.900 32.583 1.00 80.69 177 GLN A N 1
ATOM 1347 C CA . GLN A 1 177 ? -14.208 4.340 33.830 1.00 80.69 177 GLN A CA 1
ATOM 1348 C C . GLN A 1 177 ? -13.142 3.268 33.5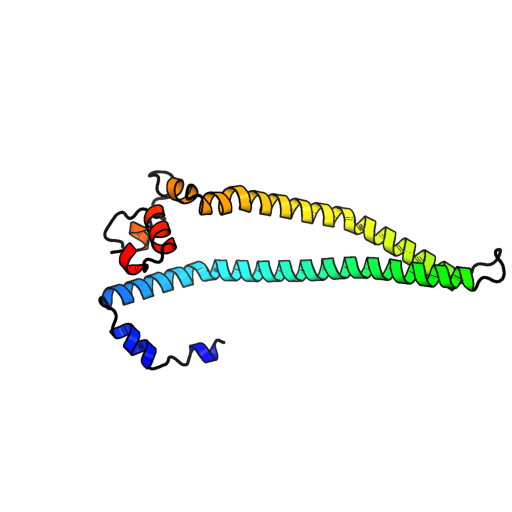66 1.00 80.69 177 GLN A C 1
ATOM 1350 O O . GLN A 1 177 ? -12.105 3.255 34.227 1.00 80.69 177 GLN A O 1
ATOM 1355 N N . CYS A 1 178 ? -13.343 2.414 32.557 1.00 80.19 178 CYS A N 1
ATOM 1356 C CA . CYS A 1 178 ? -12.318 1.453 32.141 1.00 80.19 178 CYS A CA 1
ATOM 1357 C C . CYS A 1 178 ? -11.063 2.159 31.598 1.00 80.19 178 CYS A C 1
ATOM 1359 O O . CYS A 1 178 ? -9.946 1.755 31.917 1.00 80.19 178 CYS A O 1
ATOM 1361 N N . LYS A 1 179 ? -11.225 3.243 30.824 1.00 82.31 179 LYS A N 1
ATOM 1362 C CA . LYS A 1 179 ? -10.114 4.075 30.325 1.00 82.31 179 LYS A CA 1
ATOM 1363 C C . LYS A 1 179 ? -9.315 4.718 31.466 1.00 82.31 179 LYS A C 1
ATOM 1365 O O . LYS A 1 179 ? -8.104 4.872 31.344 1.00 82.31 179 LYS A O 1
ATOM 1370 N N . GLU A 1 180 ? -9.972 5.054 32.572 1.00 86.06 180 GLU A N 1
ATOM 1371 C CA . GLU A 1 180 ? -9.356 5.597 33.793 1.00 86.06 180 GLU A CA 1
ATOM 1372 C C . GLU A 1 180 ? -8.726 4.512 34.695 1.00 86.06 180 GLU A C 1
ATOM 1374 O O . GLU A 1 180 ? -8.138 4.831 35.727 1.00 86.06 180 GLU A O 1
ATOM 1379 N N . GLY A 1 181 ? -8.786 3.235 34.293 1.00 82.81 181 GLY A N 1
ATOM 1380 C CA . GLY A 1 181 ? -8.141 2.114 34.983 1.00 82.81 181 GLY A CA 1
ATOM 1381 C C . GLY A 1 181 ? -9.038 1.362 35.969 1.00 82.81 181 GLY A C 1
ATOM 1382 O O . GLY A 1 181 ? -8.536 0.522 36.719 1.00 82.81 181 GLY A O 1
ATOM 1383 N N . ALA A 1 182 ? -10.349 1.625 35.986 1.00 82.69 182 ALA A N 1
ATOM 1384 C CA . ALA A 1 182 ? -11.283 0.833 36.779 1.00 82.69 182 ALA A CA 1
ATOM 1385 C C . ALA A 1 182 ? -11.388 -0.596 36.226 1.00 82.69 182 ALA A C 1
ATOM 1387 O O . ALA A 1 182 ? -11.442 -0.819 35.016 1.00 82.69 182 ALA A O 1
ATOM 1388 N N . ALA A 1 183 ? -11.443 -1.579 37.124 1.00 78.56 183 ALA A N 1
ATOM 1389 C CA . ALA A 1 183 ? -11.648 -2.962 36.727 1.00 78.56 183 ALA A CA 1
ATOM 1390 C C . ALA A 1 183 ? -13.066 -3.172 36.175 1.00 78.56 183 ALA A C 1
ATOM 1392 O O . ALA A 1 183 ? -14.040 -2.679 36.744 1.00 78.56 183 ALA A O 1
ATOM 1393 N N . LEU A 1 184 ? -13.181 -3.951 35.094 1.00 72.31 184 LEU A N 1
ATOM 1394 C CA . LEU A 1 184 ? -14.432 -4.155 34.354 1.00 72.31 184 LEU A CA 1
ATOM 1395 C C . LEU A 1 184 ? -15.586 -4.647 35.247 1.00 72.31 184 LEU A C 1
ATOM 1397 O O . LEU A 1 184 ? -16.711 -4.182 35.113 1.00 72.31 184 LEU A O 1
ATOM 1401 N N . TRP A 1 185 ? -15.313 -5.542 36.201 1.00 69.00 185 TRP A N 1
ATOM 1402 C CA . TRP A 1 185 ? -16.337 -6.053 37.120 1.00 69.00 185 TRP A CA 1
ATOM 1403 C C . TRP A 1 185 ? -16.868 -4.984 38.083 1.00 69.00 185 TRP A C 1
ATOM 1405 O O . TRP A 1 185 ? -18.040 -5.027 38.431 1.00 69.00 185 TRP A O 1
ATOM 1415 N N . THR A 1 186 ? -16.048 -4.005 38.475 1.00 70.56 186 THR A N 1
ATOM 1416 C CA . THR A 1 186 ? -16.465 -2.883 39.334 1.00 70.56 186 THR A CA 1
ATOM 1417 C C . THR A 1 186 ? -17.394 -1.926 38.589 1.00 70.56 186 THR A C 1
ATOM 1419 O O . THR A 1 186 ? -18.276 -1.323 39.189 1.00 70.56 186 THR A O 1
ATOM 1422 N N . VAL A 1 187 ? -17.197 -1.794 37.275 1.00 72.50 187 VAL A N 1
ATOM 1423 C CA . VAL A 1 187 ? -17.991 -0.926 36.394 1.00 72.50 187 VAL A CA 1
ATOM 1424 C C . VAL A 1 187 ? -19.352 -1.550 36.059 1.00 72.50 187 VAL A C 1
ATOM 1426 O O . VAL A 1 187 ? -20.319 -0.832 35.820 1.00 72.50 187 VAL A O 1
ATOM 1429 N N . LEU A 1 188 ? -19.430 -2.884 36.040 1.00 64.38 188 LEU A N 1
ATOM 1430 C CA . LEU A 1 188 ? -20.605 -3.654 35.620 1.00 64.38 188 LEU A CA 1
ATOM 1431 C C . LEU A 1 188 ? -21.545 -4.081 36.774 1.00 64.38 188 LEU A C 1
ATOM 1433 O O . LEU A 1 188 ? -22.575 -4.701 36.508 1.00 64.38 188 LEU A O 1
ATOM 1437 N N . GLN A 1 189 ? -21.214 -3.770 38.033 1.00 59.44 189 GLN A N 1
ATOM 1438 C CA . GLN A 1 189 ? -21.957 -4.158 39.250 1.00 59.44 189 GLN A CA 1
ATOM 1439 C C . GLN A 1 189 ? -22.980 -3.093 39.706 1.00 59.44 189 GLN A C 1
ATOM 1441 O O . GLN A 1 189 ? -24.098 -3.464 40.142 1.00 59.44 189 GLN A O 1
#

Nearest PDB structures (foldseek):
  3g67-assembly1_B  TM=3.618E-01  e=2.542E+00  Thermotoga maritima
  3g6b-assembly1_B  TM=3.629E-01  e=3.166E+00  Thermotoga maritima
  1qu7-assembly1_B  TM=3.271E-01  e=6.463E+00  Escherichia coli

Mean predicted aligned error: 14.51 Å

Organism: Macaca mulatta (NCBI:txid9544)

Sequence (189 aa):
LKKAVAQQPEGLRTLAEGFPGSEAASSWAQALQEVEESSRPYLQEVQRYETYRWIVGCVLCSVVLLVALCNLLGLNLGIWGLSAREDPSQPEAKGEAGAHFLMAGVGLSFLFAAPLILLVFATFLVGGNVQTLVCQSWESGELFEFADTPGNLPPSMNPSHLLGLRKNISIHQAYRQCKEGAALWTVLQ

Secondary structure (DSSP, 8-state):
-HHHHS---HHHHHHHHTSS-HHHHHHHHHHHHHHHHHHHHHHHHHHHHHHHHHHHHHHHHHHHHHHHHHHHHHHHHHHHHHHT-S-TTSPPHHHHHHHHHHHHHHHHHHHHHHHHHHHHHHHHHHHHHHIIIIIHHHHHSHHHHHHHSTTSS-GGG-HHHHTT-SS---HHHHHHHHHTT--HHHH--

Solvent-accessible surface area (backbone atoms only — not comparable to full-atom values): 10616 Å² total; per-residue (Å²): 110,77,76,65,67,71,63,70,57,73,66,57,55,58,57,57,70,68,46,96,50,60,72,56,52,51,53,48,52,51,54,52,51,53,51,49,59,69,41,46,64,56,54,53,52,51,53,51,50,51,50,51,53,50,52,53,50,51,52,53,51,51,52,54,50,48,37,51,48,25,39,51,51,9,51,54,30,29,52,49,21,61,72,68,52,89,49,97,87,60,90,43,71,51,24,53,52,7,50,52,28,36,54,49,19,52,51,50,49,60,68,47,42,62,61,49,52,51,52,53,52,51,50,47,53,54,50,50,48,44,44,60,70,44,55,47,28,54,72,72,40,54,51,37,54,52,56,63,36,92,83,72,54,62,82,91,73,39,63,43,74,77,67,70,40,96,54,94,73,54,62,48,61,45,51,52,44,44,74,74,66,46,56,67,70,76,68,69,110